Protein AF-A0A426VA41-F1 (afdb_monomer)

Sequence (199 aa):
MPTRAAGFISPRGTSAVADWFKRHPATHWSVERMQDATVLGRAEGKHFITIKLTPLRDGTRGLVSIIDLAKAAQEQPRLQARLAQWVSELPSGTRLMNHVASNDAGRLSEHLVLVNQQSEALNMRSVTAALVRRGFAVERTLDSSSIKTASPSASPDVKAPAGKAVLFKSGTREAVAVFFRGEGGQSAFTINTVIQEQP

Solvent-accessible surface area (backbone atoms only — not comparable to full-atom values): 10847 Å² total; per-residue (Å²): 80,29,43,41,68,50,76,49,78,42,77,46,47,51,66,63,51,53,51,58,63,57,68,46,86,90,54,77,66,48,76,47,80,54,100,74,35,39,37,37,36,32,78,57,88,72,30,39,39,37,34,43,30,30,72,46,99,76,14,19,40,36,38,39,34,34,23,39,56,73,58,24,68,70,36,46,66,57,49,52,52,53,51,52,49,55,54,72,55,40,62,87,74,58,43,80,75,44,77,50,49,25,47,54,94,50,35,38,36,39,39,39,35,37,36,29,78,57,54,62,67,59,50,51,54,34,51,50,52,44,43,41,77,71,63,38,34,84,70,48,78,46,49,51,89,73,60,76,76,92,56,99,79,67,70,94,81,74,76,72,78,66,35,39,36,41,36,27,49,35,94,57,30,38,36,43,35,40,36,35,70,41,92,90,77,32,23,34,37,36,41,37,39,39,35,52,58,80,131

Nearest PDB structures (foldseek):
  2m47-assembly1_A  TM=5.005E-01  e=6.098E-01  Corynebacterium glutamicum ATCC 13032
  3ogd-assembly1_A  TM=3.800E-01  e=4.677E-01  Escherichia coli K-12
  2j7q-assembly1_A  TM=3.733E-01  e=1.093E+00  Murid betaherpesvirus 1
  1vr8-assembly1_A  TM=3.069E-01  e=4.206E-01  Thermotoga maritima
  8chv-assembly1_A  TM=3.517E-01  e=1.093E+00  Homo sapiens

pLDDT: mean 80.05, std 13.8, range [39.69, 96.0]

Structure (mmCIF, N/CA/C/O backbone):
data_AF-A0A426VA41-F1
#
_entry.id   AF-A0A426VA41-F1
#
loop_
_atom_site.group_PDB
_atom_site.id
_atom_site.type_symbol
_atom_site.label_atom_id
_atom_site.label_alt_id
_atom_site.label_comp_id
_atom_site.label_asym_id
_atom_site.label_entity_id
_atom_site.label_seq_id
_atom_site.pdbx_PDB_ins_code
_atom_site.Cartn_x
_atom_site.Cartn_y
_atom_site.Cartn_z
_atom_site.occupancy
_atom_site.B_iso_or_equiv
_atom_site.auth_seq_id
_atom_site.auth_comp_id
_atom_site.auth_asym_id
_atom_site.auth_atom_id
_atom_site.pdbx_PDB_model_num
ATOM 1 N N . MET A 1 1 ? -3.790 -6.821 -10.445 1.00 57.84 1 MET A N 1
ATOM 2 C CA . MET A 1 1 ? -2.802 -6.572 -9.369 1.00 57.84 1 MET A CA 1
ATOM 3 C C . MET A 1 1 ? -1.448 -7.086 -9.819 1.00 57.84 1 MET A C 1
ATOM 5 O O . MET A 1 1 ? -1.445 -8.109 -10.501 1.00 57.84 1 MET A O 1
ATOM 9 N N . PRO A 1 2 ? -0.325 -6.422 -9.496 1.00 55.84 2 PRO A N 1
ATOM 10 C CA . PRO A 1 2 ? 0.973 -7.037 -9.700 1.00 55.84 2 PRO A CA 1
ATOM 11 C C . PRO A 1 2 ? 1.087 -8.304 -8.853 1.00 55.84 2 PRO A C 1
ATOM 13 O O . PRO A 1 2 ? 0.718 -8.332 -7.684 1.00 55.84 2 PRO A O 1
ATOM 16 N N . THR A 1 3 ? 1.597 -9.368 -9.452 1.00 73.69 3 THR A N 1
ATOM 17 C CA . THR A 1 3 ? 1.963 -10.601 -8.757 1.00 73.69 3 THR A CA 1
ATOM 18 C C . THR A 1 3 ? 3.109 -10.336 -7.783 1.00 73.69 3 THR A C 1
ATOM 20 O O . THR A 1 3 ? 3.185 -10.950 -6.729 1.00 73.69 3 THR A O 1
ATOM 23 N N . ARG A 1 4 ? 3.981 -9.369 -8.095 1.00 74.00 4 ARG A N 1
ATOM 24 C CA . ARG A 1 4 ? 5.090 -8.968 -7.226 1.00 74.00 4 ARG A CA 1
ATOM 25 C C . ARG A 1 4 ? 5.373 -7.479 -7.353 1.00 74.00 4 ARG A C 1
ATOM 27 O O . ARG A 1 4 ? 5.370 -6.954 -8.465 1.00 74.00 4 ARG A O 1
ATOM 34 N N . ALA A 1 5 ? 5.653 -6.814 -6.237 1.00 80.00 5 ALA A N 1
ATOM 35 C CA . ALA A 1 5 ? 6.115 -5.432 -6.226 1.00 80.00 5 ALA A CA 1
ATOM 36 C C . ALA A 1 5 ? 7.281 -5.265 -5.245 1.00 80.00 5 ALA A C 1
ATOM 38 O O . ALA A 1 5 ? 7.279 -5.861 -4.170 1.00 80.00 5 ALA A O 1
ATOM 39 N N . ALA A 1 6 ? 8.279 -4.465 -5.615 1.00 76.31 6 ALA A N 1
ATOM 40 C CA . ALA A 1 6 ? 9.439 -4.181 -4.777 1.00 76.31 6 ALA A CA 1
ATOM 41 C C . ALA A 1 6 ? 9.894 -2.730 -4.953 1.00 76.31 6 ALA A C 1
ATOM 43 O O . ALA A 1 6 ? 10.043 -2.240 -6.074 1.00 76.31 6 ALA A O 1
ATOM 44 N N . GLY A 1 7 ? 10.118 -2.045 -3.833 1.00 84.69 7 GLY A N 1
ATOM 45 C CA . GLY A 1 7 ? 10.693 -0.705 -3.814 1.00 84.69 7 GLY A CA 1
ATOM 46 C C . GLY A 1 7 ? 12.216 -0.742 -3.702 1.00 84.69 7 GLY A C 1
ATOM 47 O O . GLY A 1 7 ? 12.775 -1.653 -3.096 1.00 84.69 7 GLY A O 1
ATOM 48 N N . PHE A 1 8 ? 12.888 0.272 -4.240 1.00 88.00 8 PHE A N 1
ATOM 49 C CA . PHE A 1 8 ? 14.313 0.511 -4.013 1.00 88.00 8 PHE A CA 1
ATOM 50 C C . PHE A 1 8 ? 14.622 2.010 -3.967 1.00 88.00 8 PHE A C 1
ATOM 52 O O . PHE A 1 8 ? 13.861 2.836 -4.475 1.00 88.00 8 PHE A O 1
ATOM 59 N N . ILE A 1 9 ? 15.761 2.361 -3.371 1.00 90.88 9 ILE A N 1
ATOM 60 C CA . ILE A 1 9 ? 16.311 3.719 -3.378 1.00 90.88 9 ILE A CA 1
ATOM 61 C C . ILE A 1 9 ? 17.667 3.676 -4.075 1.00 90.88 9 ILE A C 1
ATOM 63 O O . ILE A 1 9 ? 18.471 2.779 -3.830 1.00 90.88 9 ILE A O 1
ATOM 67 N N . SER A 1 10 ? 17.917 4.641 -4.953 1.00 90.75 10 SER A N 1
ATOM 68 C CA . SER A 1 10 ? 19.213 4.843 -5.590 1.00 90.75 10 SER A CA 1
ATOM 69 C C . SER A 1 10 ? 19.698 6.265 -5.323 1.00 90.75 10 SER A C 1
ATOM 71 O O . SER A 1 10 ? 18.903 7.188 -5.480 1.00 90.75 10 SER A O 1
ATOM 73 N N . PRO A 1 11 ? 20.987 6.477 -5.007 1.00 91.81 11 PRO A N 1
ATOM 74 C CA . PRO A 1 11 ? 21.560 7.823 -4.925 1.00 91.81 11 PRO A CA 1
ATOM 75 C C . PRO A 1 11 ? 21.718 8.478 -6.309 1.00 91.81 11 PRO A C 1
ATOM 77 O O . PRO A 1 11 ? 22.102 9.636 -6.422 1.00 91.81 11 PRO A O 1
ATOM 80 N N . ARG A 1 12 ? 21.465 7.735 -7.395 1.00 92.56 12 ARG A N 1
ATOM 81 C CA . ARG A 1 12 ? 21.563 8.237 -8.768 1.00 92.56 12 ARG A CA 1
ATOM 82 C C . ARG A 1 12 ? 20.271 8.942 -9.178 1.00 92.56 12 ARG A C 1
ATOM 84 O O . ARG A 1 12 ? 19.182 8.552 -8.757 1.00 92.56 12 ARG A O 1
ATOM 91 N N . GLY A 1 13 ? 20.389 9.939 -10.054 1.00 90.81 13 GLY A N 1
ATOM 92 C CA . GLY A 1 13 ? 19.237 10.602 -10.673 1.00 90.81 13 GLY A CA 1
ATOM 93 C C . GLY A 1 13 ? 18.431 9.667 -11.584 1.00 90.81 13 GLY A C 1
ATOM 94 O O . GLY A 1 13 ? 18.947 8.657 -12.075 1.00 90.81 13 GLY A O 1
ATOM 95 N N . THR A 1 14 ? 17.170 10.020 -11.838 1.00 89.94 14 THR A N 1
ATOM 96 C CA . THR A 1 14 ? 16.192 9.162 -12.534 1.00 89.94 14 THR A CA 1
ATOM 97 C C . THR A 1 14 ? 16.674 8.713 -13.913 1.00 89.94 14 THR A C 1
ATOM 99 O O . THR A 1 14 ? 16.534 7.539 -14.249 1.00 89.94 14 THR A O 1
ATOM 102 N N . SER A 1 15 ? 17.315 9.603 -14.682 1.00 89.31 15 SER A N 1
ATOM 103 C CA . SER A 1 15 ? 17.874 9.262 -16.001 1.00 89.31 15 SER A CA 1
ATOM 104 C C . SER A 1 15 ? 18.972 8.204 -15.901 1.00 89.31 15 SER A C 1
ATOM 106 O O . SER A 1 15 ? 18.935 7.208 -16.614 1.00 89.31 15 SER A O 1
ATOM 108 N N . ALA A 1 16 ? 19.907 8.361 -14.961 1.00 89.50 16 ALA A N 1
ATOM 109 C CA . ALA A 1 16 ? 21.013 7.423 -14.785 1.00 89.50 16 ALA A CA 1
ATOM 110 C C . ALA A 1 16 ? 20.534 6.032 -14.335 1.00 89.50 16 ALA A C 1
ATOM 112 O O . ALA A 1 16 ? 21.110 5.015 -14.731 1.00 89.50 16 ALA A O 1
ATOM 113 N N . VAL A 1 17 ? 19.474 5.978 -13.521 1.00 90.00 17 VAL A N 1
ATOM 114 C CA . VAL A 1 17 ? 18.815 4.722 -13.136 1.00 90.00 17 VAL A CA 1
ATOM 115 C C . VAL A 1 17 ? 18.100 4.097 -14.336 1.00 90.00 17 VAL A C 1
ATOM 117 O O . VAL A 1 17 ? 18.285 2.909 -14.592 1.00 90.00 17 VAL A O 1
ATOM 120 N N . ALA A 1 18 ? 17.339 4.878 -15.107 1.00 88.56 18 ALA A N 1
ATOM 121 C CA . ALA A 1 18 ? 16.654 4.388 -16.303 1.00 88.56 18 ALA A CA 1
ATOM 122 C C . ALA A 1 18 ? 17.641 3.803 -17.325 1.00 88.56 18 ALA A C 1
ATOM 124 O O . ALA A 1 18 ? 17.426 2.712 -17.850 1.00 88.56 18 ALA A O 1
ATOM 125 N N . ASP A 1 19 ? 18.760 4.486 -17.560 1.00 89.25 19 ASP A N 1
ATOM 126 C CA . ASP A 1 19 ? 19.782 4.030 -18.499 1.00 89.25 19 ASP A CA 1
ATOM 127 C C . ASP A 1 19 ? 20.509 2.778 -17.997 1.00 89.25 19 ASP A C 1
ATOM 129 O O . ASP A 1 19 ? 20.899 1.931 -18.797 1.00 89.25 19 ASP A O 1
ATOM 133 N N . TRP A 1 20 ? 20.637 2.592 -16.678 1.00 88.88 20 TRP A N 1
ATOM 134 C CA . TRP A 1 20 ? 21.154 1.344 -16.110 1.00 88.88 20 TRP A CA 1
ATOM 135 C C . TRP A 1 20 ? 20.270 0.136 -16.443 1.00 88.88 20 TRP A C 1
ATOM 137 O O . TRP A 1 20 ? 20.798 -0.903 -16.842 1.00 88.88 20 TRP A O 1
ATOM 147 N N . PHE A 1 21 ? 18.943 0.276 -16.367 1.00 86.69 21 PHE A N 1
ATOM 148 C CA . PHE A 1 21 ? 18.021 -0.799 -16.757 1.00 86.69 21 PHE A CA 1
ATOM 149 C C . PHE A 1 21 ? 18.069 -1.092 -18.260 1.00 86.69 21 PHE A C 1
ATOM 151 O O . PHE A 1 21 ? 18.074 -2.257 -18.656 1.00 86.69 21 PHE A O 1
ATOM 158 N N . LYS A 1 22 ? 18.187 -0.054 -19.096 1.00 82.25 22 LYS A N 1
ATOM 159 C CA . LYS A 1 22 ? 18.275 -0.199 -20.559 1.00 82.25 22 LYS A CA 1
ATOM 160 C C . LYS A 1 22 ? 19.547 -0.889 -21.043 1.00 82.25 22 LYS A C 1
ATOM 162 O O . LYS A 1 22 ? 19.525 -1.503 -22.101 1.00 82.25 22 LYS A O 1
ATOM 167 N N . ARG A 1 23 ? 20.655 -0.792 -20.299 1.00 82.25 23 ARG A N 1
ATOM 168 C CA . ARG A 1 23 ? 21.939 -1.401 -20.691 1.00 82.25 23 ARG A CA 1
ATOM 169 C C . ARG A 1 23 ? 21.921 -2.929 -20.728 1.00 82.25 23 ARG A C 1
ATOM 171 O O . ARG A 1 23 ? 22.872 -3.507 -21.235 1.00 82.25 23 ARG A O 1
ATOM 178 N N . HIS A 1 24 ? 20.882 -3.578 -20.205 1.00 70.62 24 HIS A N 1
ATOM 179 C CA . HIS A 1 24 ? 20.752 -5.030 -20.268 1.00 70.62 24 HIS A CA 1
ATOM 180 C C . HIS A 1 24 ? 20.197 -5.448 -21.648 1.00 70.62 24 HIS A C 1
ATOM 182 O O . HIS A 1 24 ? 19.013 -5.227 -21.919 1.00 70.62 24 HIS A O 1
ATOM 188 N N . PRO A 1 25 ? 21.028 -6.055 -22.521 1.00 51.78 25 PRO A N 1
ATOM 189 C CA . PRO A 1 25 ? 20.780 -6.156 -23.965 1.00 51.78 25 PRO A CA 1
ATOM 190 C C . PRO A 1 25 ? 19.672 -7.140 -24.363 1.00 51.78 25 PRO A C 1
ATOM 192 O O . PRO A 1 25 ? 19.233 -7.133 -25.507 1.00 51.78 25 PRO A O 1
ATOM 195 N N . ALA A 1 26 ? 19.181 -7.965 -23.435 1.00 53.84 26 ALA A N 1
ATOM 196 C CA . ALA A 1 26 ? 18.157 -8.968 -23.719 1.00 53.84 26 ALA A CA 1
ATOM 197 C C . ALA A 1 26 ? 16.715 -8.422 -23.725 1.00 53.84 26 ALA A C 1
ATOM 199 O O . ALA A 1 26 ? 15.786 -9.202 -23.916 1.00 53.84 26 ALA A O 1
ATOM 200 N N . THR A 1 27 ? 16.486 -7.120 -23.488 1.00 59.19 27 THR A N 1
ATOM 201 C CA . THR A 1 27 ? 15.113 -6.602 -23.344 1.00 59.19 27 THR A CA 1
ATOM 202 C C . THR A 1 27 ? 14.882 -5.195 -23.874 1.00 59.19 27 THR A C 1
ATOM 204 O O . THR A 1 27 ? 15.559 -4.244 -23.489 1.00 59.19 27 THR A O 1
ATOM 207 N N . HIS A 1 28 ? 13.841 -5.061 -24.697 1.00 70.25 28 HIS A N 1
ATOM 208 C CA . HIS A 1 28 ? 13.294 -3.780 -25.124 1.00 70.25 28 HIS A CA 1
ATOM 209 C C . HIS A 1 28 ? 12.434 -3.186 -24.008 1.00 70.25 28 HIS A C 1
ATOM 211 O O . HIS A 1 28 ? 11.353 -3.685 -23.701 1.00 70.25 28 HIS A O 1
ATOM 217 N N . TRP A 1 29 ? 12.935 -2.116 -23.398 1.00 77.38 29 TRP A N 1
ATOM 218 C CA . TRP A 1 29 ? 12.179 -1.307 -22.452 1.00 77.38 29 TRP A CA 1
ATOM 219 C C . TRP A 1 29 ? 11.484 -0.168 -23.197 1.00 77.38 29 TRP A C 1
ATOM 221 O O . TRP A 1 29 ? 12.155 0.663 -23.814 1.00 77.38 29 TRP A O 1
ATOM 231 N N . SER A 1 30 ? 10.157 -0.089 -23.110 1.00 78.12 30 SER A N 1
ATOM 232 C CA . SER A 1 30 ? 9.443 1.153 -23.393 1.00 78.12 30 SER A CA 1
ATOM 233 C C . SER A 1 30 ? 9.703 2.138 -22.257 1.00 78.12 30 SER A C 1
ATOM 235 O O . SER A 1 30 ? 9.831 1.746 -21.095 1.00 78.12 30 SER A O 1
ATOM 237 N N . VAL A 1 31 ? 9.832 3.422 -22.584 1.00 80.94 31 VAL A N 1
ATOM 238 C CA . VAL A 1 31 ? 10.017 4.473 -21.582 1.00 80.94 31 VAL A CA 1
ATOM 239 C C . VAL A 1 31 ? 8.997 5.560 -21.808 1.00 80.94 31 VAL A C 1
ATOM 241 O O . VAL A 1 31 ? 8.920 6.134 -22.890 1.00 80.94 31 VAL A O 1
ATOM 244 N N . GLU A 1 32 ? 8.274 5.875 -20.749 1.00 74.19 32 GLU A N 1
ATOM 245 C CA . GLU A 1 32 ? 7.310 6.954 -20.708 1.00 74.19 32 GLU A CA 1
ATOM 246 C C . GLU A 1 32 ? 7.720 7.946 -19.622 1.00 74.19 32 GLU A C 1
ATOM 248 O O . GLU A 1 32 ? 8.093 7.570 -18.507 1.00 74.19 32 GLU A O 1
ATOM 253 N N . ARG A 1 33 ? 7.696 9.235 -19.959 1.00 79.31 33 ARG A N 1
ATOM 254 C CA . ARG A 1 33 ? 7.949 10.311 -19.001 1.00 79.31 33 ARG A CA 1
ATOM 255 C C . ARG A 1 33 ? 6.621 10.949 -18.631 1.00 79.31 33 ARG A C 1
ATOM 257 O O . ARG A 1 33 ? 5.903 11.431 -19.498 1.00 79.31 33 ARG A O 1
ATOM 264 N N . MET A 1 34 ? 6.334 10.953 -17.340 1.00 75.00 34 MET A N 1
ATOM 265 C CA . MET A 1 34 ? 5.193 11.619 -16.722 1.00 75.00 34 MET A CA 1
ATOM 266 C C . MET A 1 34 ? 5.686 12.880 -15.994 1.00 75.00 34 MET A C 1
ATOM 268 O O . MET A 1 34 ? 6.892 13.058 -15.813 1.00 75.00 34 MET A O 1
ATOM 272 N N . GLN A 1 35 ? 4.772 13.759 -15.569 1.00 70.75 35 GLN A N 1
ATOM 273 C CA . GLN A 1 35 ? 5.132 15.025 -14.907 1.00 70.75 35 GLN A CA 1
ATOM 274 C C . GLN A 1 35 ? 6.005 14.834 -13.652 1.00 70.75 35 GLN A C 1
ATOM 276 O O . GLN A 1 35 ? 6.889 15.647 -13.398 1.00 70.75 35 GLN A O 1
ATOM 281 N N . ASP A 1 36 ? 5.787 13.762 -12.888 1.00 82.06 36 ASP A N 1
ATOM 282 C CA . ASP A 1 36 ? 6.434 13.494 -11.598 1.00 82.06 36 ASP A CA 1
ATOM 283 C C . ASP A 1 36 ? 7.270 12.200 -11.580 1.00 82.06 36 ASP A C 1
ATOM 285 O O . ASP A 1 36 ? 7.826 11.825 -10.543 1.00 82.06 36 ASP A O 1
ATOM 289 N N . ALA A 1 37 ? 7.353 11.475 -12.699 1.00 84.75 37 ALA A N 1
ATOM 290 C CA . ALA A 1 37 ? 8.000 10.169 -12.740 1.00 84.75 37 ALA A CA 1
ATOM 291 C C . ALA A 1 37 ? 8.459 9.757 -14.143 1.00 84.75 37 ALA A C 1
ATOM 293 O O . ALA A 1 37 ? 7.950 10.206 -15.163 1.00 84.75 37 ALA A O 1
ATOM 294 N N . THR A 1 38 ? 9.411 8.830 -14.200 1.00 82.50 38 THR A N 1
ATOM 295 C CA . THR A 1 38 ? 9.753 8.077 -15.413 1.00 82.50 38 THR A CA 1
ATOM 296 C C . THR A 1 38 ? 9.322 6.632 -15.229 1.00 82.50 38 THR A C 1
ATOM 298 O O . THR A 1 38 ? 9.703 6.005 -14.245 1.00 82.50 38 THR A O 1
ATOM 301 N N . VAL A 1 39 ? 8.544 6.090 -16.159 1.00 83.56 39 VAL A N 1
ATOM 302 C CA . VAL A 1 39 ? 8.098 4.697 -16.136 1.00 83.56 39 VAL A CA 1
ATOM 303 C C . VAL A 1 39 ? 8.817 3.927 -17.233 1.00 83.56 39 VAL A C 1
ATOM 305 O O . VAL A 1 39 ? 8.799 4.324 -18.395 1.00 83.56 39 VAL A O 1
ATOM 308 N N . LEU A 1 40 ? 9.461 2.824 -16.863 1.00 84.19 40 LEU A N 1
ATOM 309 C CA . LEU A 1 40 ? 9.987 1.844 -17.803 1.00 84.19 40 LEU A CA 1
ATOM 310 C C . LEU A 1 40 ? 9.031 0.656 -17.841 1.00 84.19 40 LEU A C 1
ATOM 312 O O . LEU A 1 40 ? 8.625 0.184 -16.783 1.00 84.19 40 LEU A O 1
ATOM 316 N N . GLY A 1 41 ? 8.682 0.165 -19.023 1.00 81.88 41 GLY A N 1
ATOM 317 C CA . GLY A 1 41 ? 7.819 -0.998 -19.209 1.00 81.88 41 GLY A CA 1
ATOM 318 C C . GLY A 1 41 ? 8.480 -2.045 -20.096 1.00 81.88 41 GLY A C 1
ATOM 319 O O . GLY A 1 41 ? 9.156 -1.703 -21.062 1.00 81.88 41 GLY A O 1
ATOM 320 N N . ARG A 1 42 ? 8.290 -3.328 -19.795 1.00 82.06 42 ARG A N 1
ATOM 321 C CA . ARG A 1 42 ? 8.624 -4.416 -20.720 1.00 82.06 42 ARG A CA 1
ATOM 322 C C . ARG A 1 42 ? 7.656 -5.581 -20.584 1.00 82.06 42 ARG A C 1
ATOM 324 O O . ARG A 1 42 ? 7.215 -5.901 -19.481 1.00 82.06 42 ARG A O 1
ATOM 331 N N . ALA A 1 43 ? 7.385 -6.249 -21.696 1.00 79.44 43 ALA A N 1
ATOM 332 C CA . ALA A 1 43 ? 6.731 -7.549 -21.688 1.00 79.44 43 ALA A CA 1
ATOM 333 C C . ALA A 1 43 ? 7.785 -8.660 -21.555 1.00 79.44 43 ALA A C 1
ATOM 335 O O . ALA A 1 43 ? 8.842 -8.601 -22.181 1.00 79.44 43 ALA A O 1
ATOM 336 N N . GLU A 1 44 ? 7.490 -9.672 -20.746 1.00 80.25 44 GLU A N 1
ATOM 337 C CA . GLU A 1 44 ? 8.303 -10.874 -20.575 1.00 80.25 44 GLU A CA 1
ATOM 338 C C . GLU A 1 44 ? 7.378 -12.093 -20.448 1.00 80.25 44 GLU A C 1
ATOM 340 O O . GLU A 1 44 ? 6.827 -12.398 -19.383 1.00 80.25 44 GLU A O 1
ATOM 345 N N . GLY A 1 45 ? 7.153 -12.771 -21.577 1.00 81.00 45 GLY A N 1
ATOM 346 C CA . GLY A 1 45 ? 6.174 -13.852 -21.681 1.00 81.00 45 GLY A CA 1
ATOM 347 C C . GLY A 1 45 ? 4.765 -13.372 -21.316 1.00 81.00 45 GLY A C 1
ATOM 348 O O . GLY A 1 45 ? 4.242 -12.442 -21.921 1.00 81.00 45 GLY A O 1
ATOM 349 N N . LYS A 1 46 ? 4.156 -13.998 -20.303 1.00 80.62 46 LYS A N 1
ATOM 350 C CA . LYS A 1 46 ? 2.819 -13.642 -19.784 1.00 80.62 46 LYS A CA 1
ATOM 351 C C . LYS A 1 46 ? 2.808 -12.460 -18.805 1.00 80.62 46 LYS A C 1
ATOM 353 O O . LYS A 1 46 ? 1.741 -12.069 -18.327 1.00 80.62 46 LYS A O 1
ATOM 358 N N . HIS A 1 47 ? 3.980 -11.933 -18.460 1.00 77.69 47 HIS A N 1
ATOM 359 C CA . HIS A 1 47 ? 4.116 -10.881 -17.466 1.00 77.69 47 HIS A CA 1
ATOM 360 C C . HIS A 1 47 ? 4.475 -9.548 -18.115 1.00 77.69 47 HIS A C 1
ATOM 362 O O . HIS A 1 47 ? 5.211 -9.485 -19.097 1.00 77.69 47 HIS A O 1
ATOM 368 N N . PHE A 1 48 ? 3.990 -8.470 -17.517 1.00 79.56 48 PHE A N 1
ATOM 369 C CA . PHE A 1 48 ? 4.386 -7.112 -17.830 1.00 79.56 48 PHE A CA 1
ATOM 370 C C . PHE A 1 48 ? 5.108 -6.521 -16.624 1.00 79.56 48 PHE A C 1
ATOM 372 O O . PHE A 1 48 ? 4.562 -6.479 -15.519 1.00 79.56 48 PHE A O 1
ATOM 379 N N . ILE A 1 49 ? 6.354 -6.111 -16.823 1.00 83.12 49 ILE A N 1
ATOM 380 C CA . ILE A 1 49 ? 7.209 -5.545 -15.784 1.00 83.12 49 ILE A CA 1
ATOM 381 C C . ILE A 1 49 ? 7.243 -4.040 -15.976 1.00 83.12 49 ILE A C 1
ATOM 383 O O . ILE A 1 49 ? 7.595 -3.558 -17.051 1.00 83.12 49 ILE A O 1
ATOM 387 N N . THR A 1 50 ? 6.919 -3.297 -14.926 1.00 84.06 50 THR A N 1
ATOM 388 C CA . THR A 1 50 ? 7.037 -1.843 -14.897 1.00 84.06 50 THR A CA 1
ATOM 389 C C . THR A 1 50 ? 7.983 -1.390 -13.801 1.00 84.06 50 THR A C 1
ATOM 391 O O . THR A 1 50 ? 8.067 -1.992 -12.733 1.00 84.06 50 THR A O 1
ATOM 394 N N . ILE A 1 51 ? 8.712 -0.312 -14.063 1.00 86.00 51 ILE A N 1
ATOM 395 C CA . ILE A 1 51 ? 9.581 0.357 -13.103 1.00 86.00 51 ILE A CA 1
ATOM 396 C C . ILE A 1 51 ? 9.190 1.826 -13.092 1.00 86.00 51 ILE A C 1
ATOM 398 O O . ILE A 1 51 ? 9.501 2.552 -14.032 1.00 86.00 51 ILE A O 1
ATOM 402 N N . LYS A 1 52 ? 8.520 2.277 -12.032 1.00 88.94 52 LYS A N 1
ATOM 403 C CA . LYS A 1 52 ? 8.264 3.701 -11.803 1.00 88.94 52 LYS A CA 1
ATOM 404 C C . LYS A 1 52 ? 9.443 4.299 -11.044 1.00 88.94 52 LYS A C 1
ATOM 406 O O . LYS A 1 52 ? 9.771 3.841 -9.954 1.00 88.94 52 LYS A O 1
ATOM 411 N N . LEU A 1 53 ? 10.062 5.319 -11.614 1.00 88.31 53 LEU A N 1
ATOM 412 C CA . LEU A 1 53 ? 11.160 6.084 -11.040 1.00 88.31 53 LEU A CA 1
ATOM 413 C C . LEU A 1 53 ? 10.656 7.480 -10.690 1.00 88.31 53 LEU A C 1
ATOM 415 O O . LEU A 1 53 ? 10.307 8.254 -11.578 1.00 88.31 53 LEU A O 1
ATOM 419 N N . THR A 1 54 ? 10.644 7.809 -9.407 1.00 91.19 54 THR A N 1
ATOM 420 C CA . THR A 1 54 ? 10.256 9.128 -8.901 1.00 91.19 54 THR A CA 1
ATOM 421 C C . THR A 1 54 ? 11.503 9.839 -8.374 1.00 91.19 54 THR A C 1
ATOM 423 O O . THR A 1 54 ? 12.252 9.236 -7.594 1.00 91.19 54 THR A O 1
ATOM 426 N N . PRO A 1 55 ? 11.764 11.090 -8.791 1.00 89.69 55 PRO A N 1
ATOM 427 C CA . PRO A 1 55 ? 12.899 11.848 -8.289 1.00 89.69 55 PRO A CA 1
ATOM 428 C C . PRO A 1 55 ? 12.749 12.116 -6.785 1.00 89.69 55 PRO A C 1
ATOM 430 O O . PRO A 1 55 ? 11.656 12.366 -6.279 1.00 89.69 55 PRO A O 1
ATOM 433 N N . LEU A 1 56 ? 13.868 12.055 -6.071 1.00 88.69 56 LEU A N 1
ATOM 434 C CA . LEU A 1 56 ? 14.031 12.526 -4.698 1.00 88.69 56 LEU A CA 1
ATOM 435 C C . LEU A 1 56 ? 15.034 13.683 -4.700 1.00 88.69 56 LEU A C 1
ATOM 437 O O . LEU A 1 56 ? 15.787 13.838 -5.660 1.00 88.69 56 LEU A O 1
ATOM 441 N N . ARG A 1 57 ? 15.082 14.456 -3.605 1.00 82.88 57 ARG A N 1
ATOM 442 C CA . ARG A 1 57 ? 16.068 15.537 -3.432 1.00 82.88 57 ARG A CA 1
ATOM 443 C C . ARG A 1 57 ? 17.497 15.056 -3.719 1.00 82.88 57 ARG A C 1
ATOM 445 O O . ARG A 1 57 ? 18.199 15.704 -4.483 1.00 82.88 57 ARG A O 1
ATOM 452 N N . ASP A 1 58 ? 17.848 13.878 -3.197 1.00 87.38 58 ASP A N 1
ATOM 453 C CA . ASP A 1 58 ? 19.187 13.284 -3.311 1.00 87.38 58 ASP A CA 1
ATOM 454 C C . ASP A 1 58 ? 19.157 11.882 -3.951 1.00 87.38 58 ASP A C 1
ATOM 456 O O . ASP A 1 58 ? 19.781 10.937 -3.466 1.00 87.38 58 ASP A O 1
ATOM 460 N N . GLY A 1 59 ? 18.385 11.707 -5.030 1.00 91.38 59 GLY A N 1
ATOM 461 C CA . GLY A 1 59 ? 18.414 10.465 -5.807 1.00 91.38 59 GLY A CA 1
ATOM 462 C C . GLY A 1 59 ? 17.083 10.085 -6.442 1.00 91.38 59 GLY A C 1
ATOM 463 O O . GLY A 1 59 ? 16.332 10.926 -6.929 1.00 91.38 59 GLY A O 1
ATOM 464 N N . THR A 1 60 ? 16.793 8.787 -6.455 1.00 92.31 60 THR A N 1
ATOM 465 C CA . THR A 1 60 ? 15.609 8.214 -7.100 1.00 92.31 60 THR A CA 1
ATOM 466 C C . THR A 1 60 ? 14.973 7.154 -6.219 1.00 92.31 60 THR A C 1
ATOM 468 O O . THR A 1 60 ? 15.642 6.230 -5.750 1.00 92.31 60 THR A O 1
ATOM 471 N N . ARG A 1 61 ? 13.651 7.235 -6.065 1.00 90.50 61 ARG A N 1
ATOM 472 C CA . ARG A 1 61 ? 12.827 6.131 -5.576 1.00 90.50 61 ARG A CA 1
ATOM 473 C C . ARG A 1 61 ? 12.348 5.310 -6.761 1.00 90.50 61 ARG A C 1
ATOM 475 O O . ARG A 1 61 ? 11.719 5.850 -7.665 1.00 90.50 61 ARG A O 1
ATOM 482 N N . GLY A 1 62 ? 12.615 4.014 -6.737 1.00 88.00 62 GLY A N 1
ATOM 483 C CA . GLY A 1 62 ? 12.110 3.073 -7.721 1.00 88.00 62 GLY A CA 1
ATOM 484 C C . GLY A 1 62 ? 11.028 2.168 -7.147 1.00 88.00 62 GLY A C 1
ATOM 485 O O . GLY A 1 62 ? 11.118 1.738 -5.998 1.00 88.00 62 GLY A O 1
ATOM 486 N N . LEU A 1 63 ? 10.025 1.857 -7.959 1.00 86.19 63 LEU A N 1
ATOM 487 C CA . LEU A 1 63 ? 9.028 0.825 -7.701 1.00 86.19 63 LEU A CA 1
ATOM 488 C C . LEU A 1 63 ? 8.983 -0.118 -8.899 1.00 86.19 63 LEU A C 1
ATOM 490 O O . LEU A 1 63 ? 8.532 0.274 -9.973 1.00 86.19 63 LEU A O 1
ATOM 494 N N . VAL A 1 64 ? 9.434 -1.353 -8.703 1.00 85.44 64 VAL A N 1
ATOM 495 C CA . VAL A 1 64 ? 9.308 -2.437 -9.680 1.00 85.44 64 VAL A CA 1
ATOM 496 C C . VAL A 1 64 ? 7.992 -3.160 -9.427 1.00 85.44 64 VAL A C 1
ATOM 498 O O . VAL A 1 64 ? 7.703 -3.519 -8.288 1.00 85.44 64 VAL A O 1
ATOM 501 N N . SER A 1 65 ? 7.205 -3.385 -10.472 1.00 80.62 65 SER A N 1
ATOM 502 C CA . SER A 1 65 ? 5.958 -4.148 -10.431 1.00 80.62 65 SER A CA 1
ATOM 503 C C . SER A 1 65 ? 5.950 -5.186 -11.547 1.00 80.62 65 SER A C 1
ATOM 505 O O . SER A 1 65 ? 6.292 -4.876 -12.681 1.00 80.62 65 SER A O 1
ATOM 507 N N . ILE A 1 66 ? 5.551 -6.414 -11.233 1.00 82.19 66 ILE A N 1
ATOM 508 C CA . ILE A 1 66 ? 5.400 -7.514 -12.191 1.00 82.19 66 ILE A CA 1
ATOM 509 C C . ILE A 1 66 ? 3.928 -7.890 -12.218 1.00 82.19 66 ILE A C 1
ATOM 511 O O . ILE A 1 66 ? 3.380 -8.251 -11.181 1.00 82.19 66 ILE A O 1
ATOM 515 N N . ILE A 1 67 ? 3.287 -7.807 -13.378 1.00 77.00 67 ILE A N 1
ATOM 516 C CA . ILE A 1 67 ? 1.850 -8.026 -13.551 1.00 77.00 67 ILE A CA 1
ATOM 517 C C . ILE A 1 67 ? 1.629 -9.208 -14.491 1.00 77.00 67 ILE A C 1
ATOM 519 O O . ILE A 1 67 ? 2.116 -9.189 -15.612 1.00 77.00 67 ILE A O 1
ATOM 523 N N . ASP A 1 68 ? 0.861 -10.213 -14.076 1.00 80.12 68 ASP A N 1
ATOM 524 C CA . ASP A 1 68 ? 0.268 -11.184 -15.006 1.00 80.12 68 ASP A CA 1
ATOM 525 C C . ASP A 1 68 ? -0.958 -10.533 -15.669 1.00 80.12 68 ASP A C 1
ATOM 527 O O . ASP A 1 68 ? -1.925 -10.192 -14.982 1.00 80.12 68 ASP A O 1
ATOM 531 N N . LEU A 1 69 ? -0.901 -10.296 -16.984 1.00 70.12 69 LEU A N 1
ATOM 532 C CA . LEU A 1 69 ? -1.923 -9.516 -17.698 1.00 70.12 69 LEU A CA 1
ATOM 533 C C . LEU A 1 69 ? -3.297 -10.197 -17.691 1.00 70.12 69 LEU A C 1
ATOM 535 O O . LEU A 1 69 ? -4.315 -9.522 -17.524 1.00 70.12 69 LEU A O 1
ATOM 539 N N . ALA A 1 70 ? -3.332 -11.527 -17.807 1.00 73.62 70 ALA A N 1
ATOM 540 C CA . ALA A 1 70 ? -4.577 -12.287 -17.798 1.00 73.62 70 ALA A CA 1
ATOM 541 C C . ALA A 1 70 ? -5.245 -12.222 -16.417 1.00 73.62 70 ALA A C 1
ATOM 543 O O . ALA A 1 70 ? -6.442 -11.949 -16.309 1.00 73.62 70 ALA A O 1
ATOM 544 N N . LYS A 1 71 ? -4.457 -12.378 -15.346 1.00 72.88 71 LYS A N 1
ATOM 545 C CA . LYS A 1 71 ? -4.962 -12.222 -13.973 1.00 72.88 71 LYS A CA 1
ATOM 546 C C . LYS A 1 71 ? -5.349 -10.779 -13.660 1.00 72.88 71 LYS A C 1
ATOM 548 O O . LYS A 1 71 ? -6.317 -10.544 -12.944 1.00 72.88 71 LYS A O 1
ATOM 553 N N . ALA A 1 72 ? -4.620 -9.795 -14.183 1.00 67.38 72 ALA A N 1
ATOM 554 C CA . ALA A 1 72 ? -4.900 -8.389 -13.918 1.00 67.38 72 ALA A CA 1
ATOM 555 C C . ALA A 1 72 ? -6.272 -7.951 -14.437 1.00 67.38 72 ALA A C 1
ATOM 557 O O . ALA A 1 72 ? -6.973 -7.251 -13.708 1.00 67.38 72 ALA A O 1
ATOM 558 N N . ALA A 1 73 ? -6.663 -8.400 -15.633 1.00 69.38 73 ALA A N 1
ATOM 559 C CA . ALA A 1 73 ? -7.980 -8.117 -16.199 1.00 69.38 73 ALA A CA 1
ATOM 560 C C . ALA A 1 73 ? -9.114 -8.717 -15.347 1.00 69.38 73 ALA A C 1
ATOM 562 O O . ALA A 1 73 ? -10.120 -8.057 -15.098 1.00 69.38 73 ALA A O 1
ATOM 563 N N . GLN A 1 74 ? -8.929 -9.938 -14.836 1.00 75.88 74 GLN A N 1
ATOM 564 C CA . GLN A 1 74 ? -9.924 -10.612 -13.993 1.00 75.88 74 GLN A CA 1
ATOM 565 C C . GLN A 1 74 ? -10.045 -9.997 -12.588 1.00 75.88 74 GLN A C 1
ATOM 567 O O . GLN A 1 74 ? -11.128 -9.967 -12.007 1.00 75.88 74 GLN A O 1
ATOM 572 N N . GLU A 1 75 ? -8.948 -9.471 -12.042 1.00 73.94 75 GLU A N 1
ATOM 573 C CA . GLU A 1 75 ? -8.897 -8.895 -10.692 1.00 73.94 75 GLU A CA 1
ATOM 574 C C . GLU A 1 75 ? -9.295 -7.410 -10.633 1.00 73.94 75 GLU A C 1
ATOM 576 O O . GLU A 1 75 ? -9.456 -6.850 -9.547 1.00 73.94 75 GLU A O 1
ATOM 581 N N . GLN A 1 76 ? -9.462 -6.739 -11.774 1.00 72.50 76 GLN A N 1
ATOM 582 C CA . GLN A 1 76 ? -9.730 -5.299 -11.814 1.00 72.50 76 GLN A CA 1
ATOM 583 C C . GLN A 1 76 ? -11.062 -4.889 -11.149 1.00 72.50 76 GLN A C 1
ATOM 585 O O . GLN A 1 76 ? -11.046 -3.929 -10.372 1.00 72.50 76 GLN A O 1
ATOM 590 N N . PRO A 1 77 ? -12.192 -5.600 -11.340 1.00 77.50 77 PRO A N 1
ATOM 591 C CA . PRO A 1 77 ? -13.432 -5.288 -10.622 1.00 77.50 77 PRO A CA 1
ATOM 592 C C . PRO A 1 77 ? -13.304 -5.503 -9.106 1.00 77.50 77 PRO A C 1
ATOM 594 O O . PRO A 1 77 ? -13.774 -4.685 -8.314 1.00 77.50 77 PRO A O 1
ATOM 597 N N . ARG A 1 78 ? -12.604 -6.570 -8.691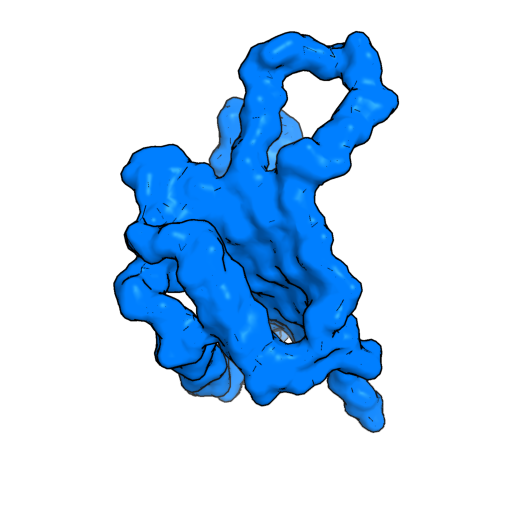 1.00 79.25 78 ARG A N 1
ATOM 598 C CA . ARG A 1 78 ? -12.346 -6.883 -7.274 1.00 79.25 78 ARG A CA 1
ATOM 599 C C . ARG A 1 78 ? -11.498 -5.809 -6.605 1.00 79.25 78 ARG A C 1
ATOM 601 O O . ARG A 1 78 ? -11.795 -5.398 -5.485 1.00 79.25 78 ARG A O 1
ATOM 608 N N . LEU A 1 79 ? -10.482 -5.312 -7.311 1.00 76.44 79 LEU A N 1
ATOM 609 C CA . LEU A 1 79 ? -9.679 -4.178 -6.870 1.00 76.44 79 LEU A CA 1
ATOM 610 C C . LEU A 1 79 ? -10.546 -2.943 -6.618 1.00 76.44 79 LEU A C 1
ATOM 612 O O . LEU A 1 79 ? -10.441 -2.341 -5.552 1.00 76.44 79 LEU A O 1
ATOM 616 N N . GLN A 1 80 ? -11.373 -2.548 -7.589 1.00 78.88 80 GLN A N 1
ATOM 617 C CA . GLN A 1 80 ? -12.186 -1.338 -7.458 1.00 78.88 80 GLN A CA 1
ATOM 618 C C . GLN A 1 80 ? -13.148 -1.437 -6.274 1.00 78.88 80 GLN A C 1
ATOM 620 O O . GLN A 1 80 ? -13.229 -0.501 -5.481 1.00 78.88 80 GLN A O 1
ATOM 625 N N . ALA A 1 81 ? -13.802 -2.588 -6.100 1.00 83.69 81 ALA A N 1
ATOM 626 C CA . ALA A 1 81 ? -14.662 -2.841 -4.948 1.00 83.69 81 ALA A CA 1
ATOM 627 C C . ALA A 1 81 ? -13.889 -2.738 -3.621 1.00 83.69 81 ALA A C 1
ATOM 629 O O . ALA A 1 81 ? -14.342 -2.073 -2.689 1.00 83.69 81 ALA A O 1
ATOM 630 N N . ARG A 1 82 ? -12.685 -3.324 -3.543 1.00 83.00 82 ARG A N 1
ATOM 631 C CA . ARG A 1 82 ? -11.833 -3.256 -2.345 1.00 83.00 82 ARG A CA 1
ATOM 632 C C . ARG A 1 82 ? -11.383 -1.825 -2.029 1.00 83.00 82 ARG A C 1
ATOM 634 O O . ARG A 1 82 ? -11.381 -1.436 -0.861 1.00 83.00 82 ARG A O 1
ATOM 641 N N . LEU A 1 83 ? -11.021 -1.033 -3.040 1.00 83.44 83 LEU A N 1
ATOM 642 C CA . LEU A 1 83 ? -10.643 0.373 -2.859 1.00 83.44 83 LEU A CA 1
ATOM 643 C C . LEU A 1 83 ? -11.832 1.236 -2.432 1.00 83.44 83 LEU A C 1
ATOM 645 O O . LEU A 1 83 ? -11.695 2.042 -1.512 1.00 83.44 83 LEU A O 1
ATOM 649 N N . ALA A 1 84 ? -13.001 1.037 -3.042 1.00 84.75 84 ALA A N 1
ATOM 650 C CA . ALA A 1 84 ? -14.229 1.716 -2.641 1.00 84.75 84 ALA A CA 1
ATOM 651 C C . ALA A 1 84 ? -14.583 1.400 -1.180 1.00 84.75 84 ALA A C 1
ATOM 653 O O . ALA A 1 84 ? -14.899 2.308 -0.412 1.00 84.75 84 ALA A O 1
ATOM 654 N N . GLN A 1 85 ? -14.434 0.138 -0.769 1.00 86.88 85 GLN A N 1
ATOM 655 C CA . GLN A 1 85 ? -14.640 -0.269 0.617 1.00 86.88 85 GLN A CA 1
ATOM 656 C C . GLN A 1 85 ? -13.672 0.448 1.568 1.00 86.88 85 GLN A C 1
ATOM 658 O O . GLN A 1 85 ? -14.107 0.995 2.580 1.00 86.88 85 GLN A O 1
ATOM 663 N N . TRP A 1 86 ? -12.376 0.500 1.237 1.00 86.38 86 TRP A N 1
ATOM 664 C CA . TRP A 1 86 ? -11.396 1.260 2.019 1.00 86.38 86 TRP A CA 1
ATOM 665 C C . TRP A 1 86 ? -11.805 2.724 2.179 1.00 86.38 86 TRP A C 1
ATOM 667 O O . TRP A 1 86 ? -11.832 3.220 3.298 1.00 86.38 86 TRP A O 1
ATOM 677 N N . VAL A 1 87 ? -12.165 3.406 1.092 1.00 85.12 87 VAL A N 1
ATOM 678 C CA . VAL A 1 87 ? -12.564 4.820 1.149 1.00 85.12 87 VAL A CA 1
ATOM 679 C C . VAL A 1 87 ? -13.839 5.013 1.978 1.00 85.12 87 VAL A C 1
ATOM 681 O O . VAL A 1 87 ? -13.913 5.971 2.741 1.00 85.12 87 VAL A O 1
ATOM 684 N N . SER A 1 88 ? -14.807 4.094 1.894 1.00 87.50 88 SER A N 1
ATOM 685 C CA . SER A 1 88 ? -16.073 4.178 2.642 1.00 87.50 88 SER A CA 1
ATOM 686 C C . SER A 1 88 ? -15.920 4.023 4.161 1.00 87.50 88 SER A C 1
ATOM 688 O O . SER A 1 88 ? -16.741 4.525 4.923 1.00 87.50 88 SER A O 1
ATOM 690 N N . GLU A 1 89 ? -14.867 3.339 4.614 1.00 88.81 89 GLU A N 1
ATOM 691 C CA . GLU A 1 89 ? -14.600 3.080 6.034 1.00 88.81 89 GLU A CA 1
ATOM 692 C C . GLU A 1 89 ? -13.747 4.176 6.696 1.00 88.81 89 GLU A C 1
ATOM 694 O O . GLU A 1 89 ? -13.515 4.129 7.910 1.00 88.81 89 GLU A O 1
ATOM 699 N N . LEU A 1 90 ? -13.261 5.141 5.910 1.00 91.31 90 LEU A N 1
ATOM 700 C CA . LEU A 1 90 ? -12.353 6.201 6.337 1.00 91.31 90 LEU A CA 1
ATOM 701 C C . LEU A 1 90 ? -13.071 7.555 6.434 1.00 91.31 90 LEU A C 1
ATOM 703 O O . LEU A 1 90 ? -14.151 7.733 5.872 1.00 91.31 90 LEU A O 1
ATOM 707 N N . PRO A 1 91 ? -12.491 8.539 7.149 1.00 91.44 91 PRO A N 1
ATOM 708 C CA . PRO A 1 91 ? -13.116 9.846 7.303 1.00 91.44 91 PRO A CA 1
ATOM 709 C C . PRO A 1 91 ? -13.411 10.528 5.965 1.00 91.44 91 PRO A C 1
ATOM 711 O O . PRO A 1 91 ? -12.654 10.396 4.998 1.00 91.44 91 PRO A O 1
ATOM 714 N N . SER A 1 92 ? -14.477 11.326 5.931 1.00 88.00 92 SER A N 1
ATOM 715 C CA . SER A 1 9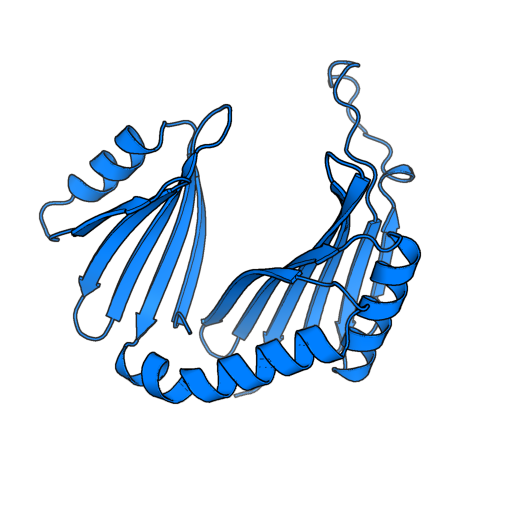2 ? -14.860 12.105 4.753 1.00 88.00 92 SER A CA 1
ATOM 716 C C . SER A 1 92 ? -13.717 12.993 4.253 1.00 88.00 92 SER A C 1
ATOM 718 O O . SER A 1 92 ? -12.973 13.583 5.043 1.00 88.00 92 SER A O 1
ATOM 720 N N . GLY A 1 93 ? -13.599 13.117 2.930 1.00 85.94 93 GLY A N 1
ATOM 721 C CA . GLY A 1 93 ? -12.523 13.880 2.291 1.00 85.94 93 GLY A CA 1
ATOM 722 C C . GLY A 1 93 ? -11.186 13.137 2.220 1.00 85.94 93 GLY A C 1
ATOM 723 O O . GLY A 1 93 ? -10.188 13.727 1.809 1.00 85.94 93 GLY A O 1
ATOM 724 N N . THR A 1 94 ? -11.148 11.853 2.596 1.00 88.94 94 THR A N 1
ATOM 725 C CA . THR A 1 94 ? -9.989 10.988 2.356 1.00 88.94 94 THR A CA 1
ATOM 726 C C . THR A 1 94 ? -9.809 10.721 0.872 1.00 88.94 94 THR A C 1
ATOM 728 O O . THR A 1 94 ? -10.707 10.222 0.199 1.00 88.94 94 THR A O 1
ATOM 731 N N . ARG A 1 95 ? -8.617 11.041 0.366 1.00 87.00 95 ARG A N 1
ATOM 732 C CA . ARG A 1 95 ? -8.193 10.749 -1.001 1.00 87.00 95 ARG A CA 1
ATOM 733 C C . ARG A 1 95 ? -7.063 9.730 -0.978 1.00 87.00 95 ARG A C 1
ATOM 735 O O . ARG A 1 95 ? -6.085 9.894 -0.249 1.00 87.00 95 ARG A O 1
ATOM 742 N N . LEU A 1 96 ? -7.190 8.701 -1.807 1.00 82.62 96 LEU A N 1
ATOM 743 C CA . LEU A 1 96 ? -6.148 7.708 -2.035 1.00 82.62 96 LEU A CA 1
ATOM 744 C C . LEU A 1 96 ? -5.104 8.280 -3.000 1.00 82.62 96 LEU A C 1
ATOM 746 O O . LEU A 1 96 ? -5.425 8.574 -4.147 1.00 82.62 96 LEU A O 1
ATOM 750 N N . MET A 1 97 ? -3.871 8.462 -2.530 1.00 78.19 97 MET A N 1
ATOM 751 C CA . MET A 1 97 ? -2.759 8.990 -3.334 1.00 78.19 97 MET A CA 1
ATOM 752 C C . MET A 1 97 ? -1.969 7.885 -4.015 1.00 78.19 97 MET A C 1
ATOM 754 O O . MET A 1 97 ? -1.517 8.046 -5.143 1.00 78.19 97 MET A O 1
ATOM 758 N N . ASN A 1 98 ? -1.784 6.765 -3.323 1.00 75.19 98 ASN A N 1
ATOM 759 C CA . ASN A 1 98 ? -1.062 5.628 -3.862 1.00 75.19 98 ASN A CA 1
ATOM 760 C C . ASN A 1 98 ? -1.636 4.332 -3.307 1.00 75.19 98 ASN A C 1
ATOM 762 O O . ASN A 1 98 ? -1.972 4.248 -2.125 1.00 75.19 98 ASN A O 1
ATOM 766 N N . HIS A 1 99 ? -1.692 3.317 -4.158 1.00 82.19 99 HIS A N 1
ATOM 767 C CA . HIS A 1 99 ? -2.063 1.966 -3.780 1.00 82.19 99 HIS A CA 1
ATOM 768 C C . HIS A 1 99 ? -1.164 0.980 -4.501 1.00 82.19 99 HIS A C 1
ATOM 770 O O . HIS A 1 99 ? -1.003 1.034 -5.718 1.00 82.19 99 HIS A O 1
ATOM 776 N N . VAL A 1 100 ? -0.574 0.083 -3.729 1.00 80.56 100 VAL A N 1
ATOM 777 C CA . VAL A 1 100 ? 0.218 -1.027 -4.235 1.00 80.56 100 VAL A CA 1
ATOM 778 C C . VAL A 1 100 ? -0.263 -2.260 -3.504 1.00 80.56 100 VAL A C 1
ATOM 780 O O . VAL A 1 100 ? -0.204 -2.298 -2.282 1.00 80.56 100 VAL A O 1
ATOM 783 N N . ALA A 1 101 ? -0.709 -3.278 -4.226 1.00 81.88 101 ALA A N 1
ATOM 784 C CA . ALA A 1 101 ? -0.966 -4.575 -3.624 1.00 81.88 101 ALA A CA 1
ATOM 785 C C . ALA A 1 101 ? -0.332 -5.681 -4.454 1.00 81.88 101 ALA A C 1
ATOM 787 O O . ALA A 1 101 ? -0.293 -5.597 -5.680 1.00 81.88 101 ALA A O 1
ATOM 788 N N . SER A 1 102 ? 0.156 -6.712 -3.781 1.00 80.38 102 SER A N 1
ATOM 789 C CA . SER A 1 102 ? 0.771 -7.882 -4.392 1.00 80.38 102 SER A CA 1
ATOM 790 C C . SER A 1 102 ? 0.328 -9.153 -3.689 1.00 80.38 102 SER A C 1
ATOM 792 O O . SER A 1 102 ? 0.075 -9.133 -2.488 1.00 80.38 102 SER A O 1
ATOM 794 N N . ASN A 1 103 ? 0.275 -10.263 -4.418 1.00 81.06 103 ASN A N 1
ATOM 795 C CA . ASN A 1 103 ? 0.086 -11.592 -3.843 1.00 81.06 103 ASN A CA 1
ATOM 796 C C . ASN A 1 103 ? 1.284 -12.463 -4.232 1.00 81.06 103 ASN A C 1
ATOM 798 O O . ASN A 1 103 ? 1.389 -12.883 -5.385 1.00 81.06 103 ASN A O 1
ATOM 802 N N . ASP A 1 104 ? 2.178 -12.692 -3.270 1.00 78.44 104 ASP A N 1
ATOM 803 C CA . ASP A 1 104 ? 3.384 -13.501 -3.440 1.00 78.44 104 ASP A CA 1
ATOM 804 C C . ASP A 1 104 ? 3.206 -14.826 -2.685 1.00 78.44 104 ASP A C 1
ATOM 806 O O . ASP A 1 104 ? 3.218 -14.850 -1.457 1.00 78.44 104 ASP A O 1
ATOM 810 N N . ALA A 1 105 ? 2.966 -15.919 -3.416 1.00 80.19 105 ALA A N 1
ATOM 811 C CA . ALA A 1 105 ? 2.777 -17.267 -2.862 1.00 80.19 105 ALA A CA 1
ATOM 812 C C . ALA A 1 105 ? 1.741 -17.356 -1.711 1.00 80.19 105 ALA A C 1
ATOM 814 O O . ALA A 1 105 ? 2.004 -17.947 -0.664 1.00 80.19 105 ALA A O 1
ATOM 815 N N . GLY A 1 106 ? 0.563 -16.743 -1.883 1.00 81.56 106 GLY A N 1
ATOM 816 C CA . GLY A 1 106 ? -0.497 -16.728 -0.861 1.00 81.56 106 GLY A CA 1
ATOM 817 C C . GLY A 1 106 ? -0.298 -15.662 0.219 1.00 81.56 106 GLY A C 1
ATOM 818 O O . GLY A 1 106 ? -1.127 -15.516 1.115 1.00 81.56 106 GLY A O 1
ATOM 819 N N . ARG A 1 107 ? 0.780 -14.873 0.137 1.00 84.31 107 ARG A N 1
ATOM 820 C CA . ARG A 1 107 ? 1.001 -13.704 0.983 1.00 84.31 107 ARG A CA 1
ATOM 821 C C . ARG A 1 107 ? 0.491 -12.454 0.280 1.00 84.31 107 ARG A C 1
ATOM 823 O O . ARG A 1 107 ? 1.182 -11.841 -0.539 1.00 84.31 107 ARG A O 1
ATOM 830 N N . LEU A 1 108 ? -0.723 -12.051 0.628 1.00 87.62 108 LEU A N 1
ATOM 831 C CA . LEU A 1 108 ? -1.317 -10.806 0.171 1.00 87.62 108 LEU A CA 1
ATOM 832 C C . LEU A 1 108 ? -0.725 -9.638 0.965 1.00 87.62 108 LEU A C 1
ATOM 834 O O . LEU A 1 108 ? -0.901 -9.551 2.176 1.00 87.62 108 LEU A O 1
ATOM 838 N N . SER A 1 109 ? -0.049 -8.726 0.279 1.00 85.69 109 SER A N 1
ATOM 839 C CA . SER A 1 109 ? 0.458 -7.477 0.847 1.00 85.69 109 SER A CA 1
ATOM 840 C C . SER A 1 109 ? -0.237 -6.295 0.185 1.00 85.69 109 SER A C 1
ATOM 842 O O . SER A 1 109 ? -0.389 -6.275 -1.034 1.00 85.69 109 SER A O 1
ATOM 844 N N . GLU A 1 110 ? -0.654 -5.305 0.963 1.00 88.00 110 GLU A N 1
ATOM 845 C CA . GLU A 1 110 ? -1.335 -4.108 0.472 1.00 88.00 110 GLU A CA 1
ATOM 846 C C . GLU A 1 110 ? -0.802 -2.872 1.191 1.00 88.00 110 GLU A C 1
ATOM 848 O O . GLU A 1 110 ? -0.815 -2.796 2.415 1.00 88.00 110 GLU A O 1
ATOM 853 N N . HIS A 1 111 ? -0.351 -1.895 0.414 1.00 86.38 111 HIS A N 1
ATOM 854 C CA . HIS A 1 111 ? 0.152 -0.613 0.865 1.00 86.38 111 HIS A CA 1
ATOM 855 C C . HIS A 1 111 ? -0.702 0.515 0.287 1.00 86.38 111 HIS A C 1
ATOM 857 O O . HIS A 1 111 ? -0.839 0.656 -0.930 1.00 86.38 111 HIS A O 1
ATOM 863 N N . LEU A 1 112 ? -1.251 1.340 1.170 1.00 87.69 112 LEU A N 1
ATOM 864 C CA . LEU A 1 112 ? -2.073 2.497 0.847 1.00 87.69 112 LEU A CA 1
ATOM 865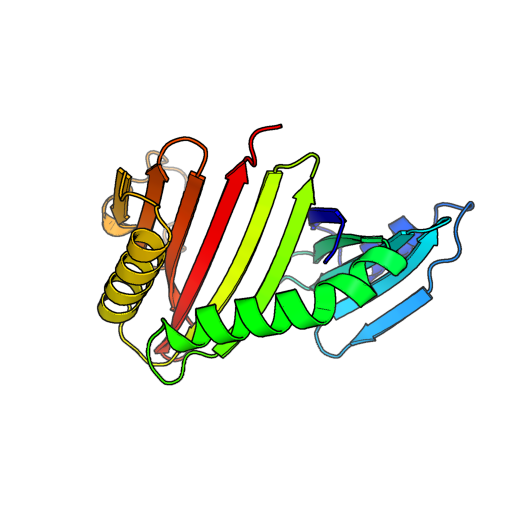 C C . LEU A 1 112 ? -1.399 3.756 1.387 1.00 87.69 112 LEU A C 1
ATOM 867 O O . LEU A 1 112 ? -0.921 3.764 2.521 1.00 87.69 112 LEU A O 1
ATOM 871 N N . VAL A 1 113 ? -1.418 4.828 0.601 1.00 84.44 113 VAL A N 1
ATOM 872 C CA . VAL A 1 113 ? -1.053 6.182 1.030 1.00 84.44 113 VAL A CA 1
ATOM 873 C C . VAL A 1 113 ? -2.266 7.069 0.834 1.00 84.44 113 VAL A C 1
ATOM 875 O O . VAL A 1 113 ? -2.769 7.202 -0.283 1.00 84.44 113 VAL A O 1
ATOM 878 N N . LEU A 1 114 ? -2.743 7.663 1.919 1.00 87.44 114 LEU A N 1
ATOM 879 C CA . LEU A 1 114 ? -3.989 8.413 1.966 1.00 87.44 114 LEU A CA 1
ATOM 880 C C . LEU A 1 114 ? -3.749 9.795 2.571 1.00 87.44 114 LEU A C 1
ATOM 882 O O . LEU A 1 114 ? -2.868 9.972 3.415 1.00 87.44 114 LEU A O 1
ATOM 886 N N . VAL A 1 115 ? -4.543 10.774 2.143 1.00 87.44 115 VAL A N 1
ATOM 887 C CA . VAL A 1 115 ? -4.487 12.150 2.656 1.00 87.44 115 VAL A CA 1
ATOM 888 C C . VAL A 1 115 ? -5.884 12.698 2.913 1.00 87.44 115 VAL A C 1
ATOM 890 O O . VAL A 1 115 ? -6.817 12.393 2.167 1.00 87.44 115 VAL A O 1
ATOM 893 N N . ASN A 1 116 ? -6.031 13.531 3.942 1.00 87.69 116 ASN A N 1
ATOM 894 C CA . ASN A 1 116 ? -7.232 14.330 4.190 1.00 87.69 116 ASN A CA 1
ATOM 895 C C . ASN A 1 116 ? -6.931 15.572 5.047 1.00 87.69 116 ASN A C 1
ATOM 897 O O . ASN A 1 116 ? -5.787 15.846 5.405 1.00 87.69 116 ASN A O 1
ATOM 901 N N . GLN A 1 117 ? -7.973 16.338 5.372 1.00 89.12 117 GLN A N 1
ATOM 902 C CA . GLN A 1 117 ? -7.884 17.523 6.235 1.00 89.12 117 GLN A CA 1
ATOM 903 C C . GLN A 1 117 ? -8.259 17.241 7.701 1.00 89.12 117 GLN A C 1
ATOM 905 O O . GLN A 1 117 ? -8.340 18.163 8.509 1.00 89.12 117 GLN A O 1
ATOM 910 N N . GLN A 1 118 ? -8.504 15.979 8.055 1.00 89.12 118 GLN A N 1
ATOM 911 C CA . GLN A 1 118 ? -8.920 15.592 9.401 1.00 89.12 118 GLN A CA 1
ATOM 912 C C . GLN A 1 118 ? -7.730 15.539 10.358 1.00 89.12 118 GLN A C 1
ATOM 914 O O . GLN A 1 118 ? -6.579 15.437 9.937 1.00 89.12 118 GLN A O 1
ATOM 919 N N . SER A 1 119 ? -8.004 15.584 11.662 1.00 87.38 119 SER A N 1
ATOM 920 C CA . SER A 1 119 ? -6.948 15.472 12.668 1.00 87.38 119 SER A CA 1
ATOM 921 C C . SER A 1 119 ? -6.287 14.092 12.642 1.00 87.38 119 SER A C 1
ATOM 923 O O . SER A 1 119 ? -6.917 13.073 12.345 1.00 87.38 119 SER A O 1
ATOM 925 N N . GLU A 1 120 ? -5.009 14.043 13.021 1.00 84.44 120 GLU A N 1
ATOM 926 C CA . GLU A 1 120 ? -4.263 12.788 13.157 1.00 84.44 120 GLU A CA 1
ATOM 927 C C . GLU A 1 120 ? -4.979 11.802 14.093 1.00 84.44 120 GLU A C 1
ATOM 929 O O . GLU A 1 120 ? -5.112 10.625 13.771 1.00 84.44 120 GLU A O 1
ATOM 934 N N . ALA A 1 121 ? -5.525 12.296 15.208 1.00 87.50 121 ALA A N 1
ATOM 935 C CA . ALA A 1 121 ? -6.263 11.483 16.171 1.00 87.50 121 ALA A CA 1
ATOM 936 C C . ALA A 1 121 ? -7.547 10.874 15.578 1.00 87.50 121 ALA A C 1
ATOM 938 O O . ALA A 1 121 ? -7.838 9.700 15.820 1.00 87.50 121 ALA A O 1
ATOM 939 N N . LEU A 1 122 ? -8.304 11.639 14.778 1.00 90.44 122 LEU A N 1
ATOM 940 C CA . LEU A 1 122 ? -9.512 11.136 14.119 1.00 90.44 122 LEU A CA 1
ATOM 941 C C . LEU A 1 122 ? -9.170 10.092 13.050 1.00 90.44 122 LEU A C 1
ATOM 943 O O . LEU A 1 122 ? -9.837 9.056 12.963 1.00 90.44 122 LEU A O 1
ATOM 947 N N . ASN A 1 123 ? -8.111 10.337 12.279 1.00 90.12 123 ASN A N 1
ATOM 948 C CA . ASN A 1 123 ? -7.595 9.386 11.298 1.00 90.12 123 ASN A CA 1
ATOM 949 C C . ASN A 1 123 ? -7.145 8.089 11.967 1.00 90.12 123 ASN A C 1
ATOM 951 O O . ASN A 1 123 ? -7.582 7.013 11.563 1.00 90.12 123 ASN A O 1
ATOM 955 N N . MET A 1 124 ? -6.360 8.189 13.041 1.00 92.06 124 MET A N 1
ATOM 956 C CA . MET A 1 124 ? -5.890 7.041 13.810 1.00 92.06 124 MET A CA 1
ATOM 957 C C . MET A 1 124 ? -7.052 6.212 14.349 1.00 92.06 124 MET A C 1
ATOM 959 O O . MET A 1 124 ? -7.092 5.001 14.130 1.00 92.06 124 MET A O 1
ATOM 963 N N . ARG A 1 125 ? -8.039 6.848 14.990 1.00 93.94 125 ARG A N 1
ATOM 964 C CA . ARG A 1 125 ? -9.235 6.165 15.502 1.00 93.94 125 ARG A CA 1
ATOM 965 C C . ARG A 1 125 ? -10.004 5.445 14.392 1.00 93.94 125 ARG A C 1
ATOM 967 O O . ARG A 1 125 ? -10.384 4.290 14.567 1.00 93.94 125 ARG A O 1
ATOM 974 N N . SER A 1 126 ? -10.218 6.109 13.258 1.00 93.56 126 SER A N 1
ATOM 975 C CA . SER A 1 126 ? -11.020 5.567 12.154 1.00 93.56 126 SER A CA 1
ATOM 976 C C . SER A 1 126 ? -10.320 4.403 11.452 1.00 93.56 126 SER A C 1
ATOM 978 O O . SER A 1 126 ? -10.934 3.358 11.248 1.00 93.56 126 SER A O 1
ATOM 980 N N . VAL A 1 127 ? -9.020 4.536 11.166 1.00 93.50 127 VAL A N 1
ATOM 981 C CA . VAL A 1 127 ? -8.198 3.466 10.577 1.00 93.50 127 VAL A CA 1
ATOM 982 C C . VAL A 1 127 ? -8.089 2.273 11.521 1.00 93.50 127 VAL A C 1
ATOM 984 O O . VAL A 1 127 ? -8.236 1.134 11.086 1.00 93.50 127 VAL A O 1
ATOM 987 N N . THR A 1 128 ? -7.894 2.522 12.818 1.00 95.06 128 THR A N 1
ATOM 988 C CA . THR A 1 128 ? -7.851 1.459 13.833 1.00 95.06 128 THR A CA 1
ATOM 989 C C . THR A 1 128 ? -9.165 0.688 13.855 1.00 95.06 128 THR A C 1
ATOM 991 O O . THR A 1 128 ? -9.158 -0.537 13.776 1.00 95.06 128 THR A O 1
ATOM 994 N N . ALA A 1 129 ? -10.303 1.387 13.874 1.00 94.75 129 ALA A N 1
ATOM 995 C CA . ALA A 1 129 ? -11.616 0.751 13.828 1.00 94.75 129 ALA A CA 1
ATOM 996 C C . ALA A 1 129 ? -11.844 -0.037 12.524 1.00 94.75 129 ALA A C 1
ATOM 998 O O . ALA A 1 129 ? -12.408 -1.129 12.566 1.00 94.75 129 ALA A O 1
ATOM 999 N N . ALA A 1 130 ? -11.392 0.480 11.377 1.00 93.69 130 ALA A N 1
ATOM 1000 C CA . ALA A 1 130 ? -11.481 -0.216 10.093 1.00 93.69 130 ALA A CA 1
ATOM 1001 C C . ALA A 1 130 ? -10.653 -1.511 10.077 1.00 93.69 130 ALA A C 1
ATOM 1003 O O . ALA A 1 130 ? -11.161 -2.561 9.690 1.00 93.69 130 ALA A O 1
ATOM 1004 N N . LEU A 1 131 ? -9.409 -1.472 10.561 1.00 93.88 131 LEU A N 1
ATOM 1005 C CA . LEU A 1 131 ? -8.552 -2.656 10.658 1.00 93.88 131 LEU A CA 1
ATOM 1006 C C . LEU A 1 131 ? -9.106 -3.682 11.655 1.00 93.88 131 LEU A C 1
ATOM 1008 O O . LEU A 1 131 ? -9.129 -4.873 11.351 1.00 93.88 131 LEU A O 1
ATOM 1012 N N . VAL A 1 132 ? -9.648 -3.245 12.793 1.00 94.88 132 VAL A N 1
ATOM 1013 C CA . VAL A 1 132 ? -10.300 -4.153 13.752 1.00 94.88 132 VAL A CA 1
ATOM 1014 C C . VAL A 1 132 ? -11.511 -4.855 13.132 1.00 94.88 132 VAL A C 1
ATOM 1016 O O . VAL A 1 132 ? -11.620 -6.076 13.230 1.00 94.88 132 VAL A O 1
ATOM 1019 N N . ARG A 1 133 ? -12.374 -4.137 12.397 1.00 92.94 133 ARG A N 1
ATOM 1020 C CA . ARG A 1 133 ? -13.492 -4.755 11.650 1.00 92.94 133 ARG A CA 1
ATOM 1021 C C . ARG A 1 133 ? -13.028 -5.770 10.602 1.00 92.94 133 ARG A C 1
ATOM 1023 O O . ARG A 1 133 ? -13.768 -6.691 10.275 1.00 92.94 133 ARG A O 1
ATOM 1030 N N . ARG A 1 134 ? -11.801 -5.627 10.098 1.00 90.44 134 ARG A N 1
ATOM 1031 C CA . ARG A 1 134 ? -11.160 -6.543 9.140 1.00 90.44 134 ARG A CA 1
ATOM 1032 C C . ARG A 1 134 ? -10.408 -7.700 9.814 1.00 90.44 134 ARG A C 1
ATOM 1034 O O . ARG A 1 134 ? -9.706 -8.447 9.131 1.00 90.44 134 ARG A O 1
ATOM 1041 N N . GLY A 1 135 ? -10.553 -7.873 11.129 1.00 93.88 135 GLY A N 1
ATOM 1042 C CA . GLY A 1 135 ? -10.000 -9.001 11.885 1.00 93.88 135 GLY A CA 1
ATOM 1043 C C . GLY A 1 135 ? -8.551 -8.826 12.345 1.00 93.88 135 GLY A C 1
ATOM 1044 O O . GLY A 1 135 ? -7.927 -9.797 12.773 1.00 93.88 135 GLY A O 1
ATOM 1045 N N . PHE A 1 136 ? -8.000 -7.615 12.256 1.00 95.06 136 PHE A N 1
ATOM 1046 C CA . PHE A 1 136 ? -6.726 -7.282 12.890 1.00 95.06 136 PHE A CA 1
ATOM 1047 C C . PHE A 1 136 ? -6.946 -6.950 14.374 1.00 95.06 136 PHE A C 1
ATOM 1049 O O . PHE A 1 136 ? -8.002 -6.449 14.751 1.00 95.06 136 PHE A O 1
ATOM 1056 N N . ALA A 1 137 ? -5.942 -7.173 15.219 1.00 96.00 137 ALA A N 1
ATOM 1057 C CA . ALA A 1 137 ? -5.969 -6.757 16.620 1.00 96.00 137 ALA A CA 1
ATOM 1058 C C . ALA A 1 137 ? -4.821 -5.785 16.886 1.00 96.00 137 ALA A C 1
ATOM 1060 O O . ALA A 1 137 ? -3.729 -5.967 16.351 1.00 96.00 137 ALA A O 1
ATOM 1061 N N . VAL A 1 138 ? -5.073 -4.737 17.672 1.00 95.62 138 VAL A N 1
ATOM 1062 C CA . VAL A 1 138 ? -4.033 -3.769 18.047 1.00 95.62 138 VAL A CA 1
ATOM 1063 C C . VAL A 1 138 ? -3.012 -4.476 18.930 1.00 95.62 138 VAL A C 1
ATOM 1065 O O . VAL A 1 138 ? -3.364 -5.000 19.982 1.00 95.62 138 VAL A O 1
ATOM 1068 N N . GLU A 1 139 ? -1.752 -4.467 18.510 1.00 94.38 139 GLU A N 1
ATOM 1069 C CA . GLU A 1 139 ? -0.635 -4.976 19.306 1.00 94.38 139 GLU A CA 1
ATOM 1070 C C . GLU A 1 139 ? 0.018 -3.837 20.092 1.00 94.38 139 GLU A C 1
ATOM 1072 O O . GLU A 1 139 ? 0.324 -3.974 21.276 1.00 94.38 139 GLU A O 1
ATOM 1077 N N . ARG A 1 140 ? 0.265 -2.700 19.425 1.00 89.75 140 ARG A N 1
ATOM 1078 C CA . ARG A 1 140 ? 1.062 -1.609 19.992 1.00 89.75 140 ARG A CA 1
ATOM 1079 C C . ARG A 1 140 ? 0.767 -0.276 19.330 1.00 89.75 140 ARG A C 1
ATOM 1081 O O . ARG A 1 140 ? 0.572 -0.214 18.120 1.00 89.75 140 ARG A O 1
ATOM 1088 N N . THR A 1 141 ? 0.867 0.794 20.108 1.00 89.88 141 THR A N 1
ATOM 1089 C CA . THR A 1 141 ? 0.883 2.171 19.605 1.00 89.88 141 THR A CA 1
ATOM 1090 C C . THR A 1 141 ? 2.233 2.796 19.933 1.00 89.88 141 THR A C 1
ATOM 1092 O O . THR A 1 141 ? 2.699 2.706 21.067 1.00 89.88 141 THR A O 1
ATOM 1095 N N . LEU A 1 142 ? 2.867 3.407 18.939 1.00 83.31 142 LEU A N 1
ATOM 1096 C CA . LEU A 1 142 ? 4.143 4.103 19.039 1.00 83.31 142 LEU A CA 1
ATOM 1097 C C . LEU A 1 142 ? 3.926 5.586 18.753 1.00 83.31 142 LEU A C 1
ATOM 1099 O O . LEU A 1 142 ? 3.245 5.945 17.792 1.00 83.31 142 LEU A O 1
ATOM 1103 N N . ASP A 1 143 ? 4.545 6.440 19.560 1.00 79.94 143 ASP A N 1
ATOM 1104 C CA . ASP A 1 143 ? 4.554 7.885 19.354 1.00 79.94 143 ASP A CA 1
ATOM 1105 C C . ASP A 1 143 ? 5.991 8.342 19.088 1.00 79.94 143 ASP A C 1
ATOM 1107 O O . ASP A 1 143 ? 6.902 8.014 19.850 1.00 79.94 143 ASP A O 1
ATOM 1111 N N . SER A 1 144 ? 6.214 9.100 18.017 1.00 65.56 144 SER A N 1
ATOM 1112 C CA . SER A 1 144 ? 7.519 9.702 17.705 1.00 65.56 144 SER A CA 1
ATOM 1113 C C . SER A 1 144 ? 8.133 10.485 18.876 1.00 65.56 144 SER A C 1
ATOM 1115 O O . SER A 1 144 ? 9.350 10.476 19.034 1.00 65.56 144 SER A O 1
ATOM 1117 N N . SER A 1 145 ? 7.313 11.082 19.749 1.00 60.75 145 SER A N 1
ATOM 1118 C CA . SER A 1 145 ? 7.765 11.790 20.957 1.00 60.75 145 SER A CA 1
ATOM 1119 C C . SER A 1 145 ? 8.365 10.876 22.034 1.00 60.75 145 SER A C 1
ATOM 1121 O O . SER A 1 145 ? 9.088 11.342 22.911 1.00 60.75 145 SER A O 1
ATOM 1123 N N . SER A 1 146 ? 8.103 9.569 21.958 1.00 50.28 146 SER A N 1
ATOM 1124 C CA . SER A 1 146 ? 8.635 8.557 22.878 1.00 50.28 146 SER A CA 1
ATOM 1125 C C . SER A 1 146 ? 9.941 7.911 22.394 1.00 50.28 146 SER A C 1
ATOM 1127 O O . SER A 1 146 ? 10.576 7.160 23.138 1.00 50.28 146 SER A O 1
ATOM 1129 N N . ILE A 1 147 ? 10.387 8.228 21.171 1.00 53.66 147 ILE A N 1
ATOM 1130 C CA . ILE A 1 147 ? 11.656 7.746 20.622 1.00 53.66 147 ILE A CA 1
ATOM 1131 C C . ILE A 1 147 ? 12.790 8.604 21.194 1.00 53.66 147 ILE A C 1
ATOM 1133 O O . ILE A 1 147 ? 13.142 9.650 20.654 1.00 53.66 147 ILE A O 1
ATOM 1137 N N . LYS A 1 148 ? 13.399 8.145 22.293 1.00 42.72 148 LYS A N 1
ATOM 1138 C CA . LYS A 1 148 ? 14.716 8.637 22.714 1.00 42.72 148 LYS A CA 1
ATOM 1139 C C . LYS A 1 148 ? 15.731 8.196 21.660 1.00 42.72 148 LYS A C 1
ATOM 1141 O O . LYS A 1 148 ? 16.108 7.028 21.613 1.00 42.72 148 LYS A O 1
ATOM 1146 N N . THR A 1 149 ? 16.159 9.107 20.794 1.00 43.91 149 THR A N 1
ATOM 1147 C CA . THR A 1 149 ? 17.283 8.874 19.882 1.00 43.91 149 THR A CA 1
ATOM 1148 C C . THR A 1 149 ? 18.534 8.573 20.705 1.00 43.91 149 THR A C 1
ATOM 1150 O O . THR A 1 149 ? 19.154 9.475 21.260 1.00 43.91 149 THR A O 1
ATOM 1153 N N . ALA A 1 150 ? 18.912 7.299 20.790 1.00 40.56 150 ALA A N 1
ATOM 1154 C CA . ALA A 1 150 ? 20.125 6.829 21.458 1.00 40.56 150 ALA A CA 1
ATOM 1155 C C . ALA A 1 150 ? 21.395 7.076 20.614 1.00 40.56 150 ALA A C 1
ATOM 1157 O O . ALA A 1 150 ? 22.279 6.227 20.568 1.00 40.56 150 ALA A O 1
ATOM 1158 N N . SER A 1 151 ? 21.485 8.212 19.915 1.00 39.69 151 SER A N 1
ATOM 1159 C CA . SER A 1 151 ? 22.659 8.548 19.106 1.00 39.69 151 SER A CA 1
ATOM 1160 C C . SER A 1 151 ? 23.052 10.015 19.313 1.00 39.69 151 SER A C 1
ATOM 1162 O O . SER A 1 151 ? 22.360 10.898 18.808 1.00 39.69 151 SER A O 1
ATOM 1164 N N . PRO A 1 152 ? 24.157 10.302 20.027 1.00 42.72 152 PRO A N 1
ATOM 1165 C CA . PRO A 1 152 ? 24.639 11.662 20.278 1.00 42.72 152 PRO A CA 1
ATOM 1166 C C . PRO A 1 152 ? 25.325 12.323 19.062 1.00 42.72 152 PRO A C 1
ATOM 1168 O O . PRO A 1 152 ? 25.966 13.356 19.213 1.00 42.72 152 PRO A O 1
ATOM 1171 N N . SER A 1 153 ? 25.206 11.750 17.857 1.00 46.97 153 SER A N 1
ATOM 1172 C CA . SER A 1 153 ? 25.888 12.220 16.639 1.00 46.97 153 SER A CA 1
ATOM 1173 C C . SER A 1 153 ? 24.975 12.817 15.558 1.00 46.97 153 SER A C 1
ATOM 1175 O O . SER A 1 153 ? 25.458 13.142 14.474 1.00 46.97 153 SER A O 1
ATOM 1177 N N . ALA A 1 154 ? 23.671 12.970 15.805 1.00 44.00 154 ALA A N 1
ATOM 1178 C CA . ALA A 1 154 ? 22.774 13.603 14.839 1.00 44.00 154 ALA A CA 1
ATOM 1179 C C . ALA A 1 154 ? 22.817 15.134 14.980 1.00 44.00 154 ALA A C 1
ATOM 1181 O O . ALA A 1 154 ? 22.620 15.666 16.071 1.00 44.00 154 ALA A O 1
ATOM 1182 N N . SER A 1 155 ? 23.076 15.837 13.874 1.00 43.72 155 SER A N 1
ATOM 1183 C CA . SER A 1 155 ? 23.036 17.300 13.790 1.00 43.72 155 SER A CA 1
ATOM 1184 C C . SER A 1 155 ? 21.715 17.863 14.354 1.00 43.72 155 SER A C 1
ATOM 1186 O O . SER A 1 155 ? 20.656 17.302 14.061 1.00 43.72 155 SER A O 1
ATOM 1188 N N . PRO A 1 156 ? 21.741 18.971 15.120 1.00 44.75 156 PRO A N 1
ATOM 1189 C CA . PRO A 1 156 ? 20.594 19.467 15.894 1.00 44.75 156 PRO A CA 1
ATOM 1190 C C . PRO A 1 156 ? 19.377 19.955 15.080 1.00 44.75 156 PRO A C 1
ATOM 1192 O O . PRO A 1 156 ? 18.340 20.236 15.675 1.00 44.75 156 PRO A O 1
ATOM 1195 N N . ASP A 1 157 ? 19.451 20.008 13.747 1.00 41.78 157 ASP A N 1
ATOM 1196 C CA . ASP A 1 157 ? 18.443 20.681 12.910 1.00 41.78 157 ASP A CA 1
ATOM 1197 C C . ASP A 1 157 ? 17.448 19.764 12.177 1.00 41.78 157 ASP A C 1
ATOM 1199 O O . ASP A 1 157 ? 16.553 20.254 11.487 1.00 41.78 157 ASP A O 1
ATOM 1203 N N . VAL A 1 158 ? 17.522 18.436 12.330 1.00 40.41 158 VAL A N 1
ATOM 1204 C CA . VAL A 1 158 ? 16.517 17.534 11.730 1.00 40.41 158 VAL A CA 1
ATOM 1205 C C . VAL A 1 158 ? 15.474 17.152 12.773 1.00 40.41 158 VAL A C 1
ATOM 1207 O O . VAL A 1 158 ? 15.548 16.103 13.414 1.00 40.41 158 VAL A O 1
ATOM 1210 N N . LYS A 1 159 ? 14.459 18.006 12.941 1.00 45.22 159 LYS A N 1
ATOM 1211 C CA . LYS A 1 159 ? 13.263 17.654 13.714 1.00 45.22 159 LYS A CA 1
ATOM 1212 C C . LYS A 1 159 ? 12.551 16.511 12.987 1.00 45.22 159 LYS A C 1
ATOM 1214 O O . LYS A 1 159 ? 11.981 16.722 11.918 1.00 45.22 159 LYS A O 1
ATOM 1219 N N . ALA A 1 160 ? 12.606 15.298 13.541 1.00 47.03 160 ALA A N 1
ATOM 1220 C CA . ALA A 1 160 ? 11.838 14.177 13.008 1.00 47.03 160 ALA A CA 1
ATOM 1221 C C . ALA A 1 160 ? 10.356 14.593 12.908 1.00 47.03 160 ALA A C 1
ATOM 1223 O O . ALA A 1 160 ? 9.839 15.196 13.857 1.00 47.03 160 ALA A O 1
ATOM 1224 N N . PRO A 1 161 ? 9.672 14.339 11.776 1.00 53.59 161 PRO A N 1
ATOM 1225 C CA . PRO A 1 161 ? 8.270 14.701 11.644 1.00 53.59 161 PRO A CA 1
ATOM 1226 C C . PRO A 1 161 ? 7.477 14.000 12.746 1.00 53.59 161 PRO A C 1
ATOM 1228 O O . PRO A 1 161 ? 7.587 12.785 12.923 1.00 53.59 161 PRO A O 1
ATOM 1231 N N . ALA A 1 162 ? 6.702 14.778 13.504 1.00 64.88 162 ALA A N 1
ATOM 1232 C CA . ALA A 1 162 ? 5.822 14.229 14.521 1.00 64.88 162 ALA A CA 1
ATOM 1233 C C . ALA A 1 162 ? 4.834 13.265 13.849 1.00 64.88 162 ALA A C 1
ATOM 1235 O O . ALA A 1 162 ? 4.158 13.625 12.880 1.00 64.88 162 ALA A O 1
ATOM 1236 N N . GLY A 1 163 ? 4.791 12.035 14.346 1.00 72.25 163 GLY A N 1
ATOM 1237 C CA . GLY A 1 163 ? 3.927 10.993 13.823 1.00 72.25 163 GLY A CA 1
ATOM 1238 C C . GLY A 1 163 ? 3.669 9.885 14.832 1.00 72.25 163 GLY A C 1
ATOM 1239 O O . GLY A 1 163 ? 4.414 9.692 15.800 1.00 72.25 163 GLY A O 1
ATOM 1240 N N . LYS A 1 164 ? 2.594 9.144 14.588 1.00 84.69 164 LYS A N 1
ATOM 1241 C CA . LYS A 1 164 ? 2.174 7.991 15.382 1.00 84.69 164 LYS A CA 1
ATOM 1242 C C . LYS A 1 164 ? 2.098 6.766 14.501 1.00 84.69 164 LYS A C 1
ATOM 1244 O O . LYS A 1 164 ? 1.701 6.856 13.342 1.00 84.69 164 LYS A O 1
ATOM 1249 N N . ALA A 1 165 ? 2.449 5.616 15.052 1.00 85.31 165 ALA A N 1
ATOM 1250 C CA . ALA A 1 165 ? 2.278 4.339 14.384 1.00 85.31 165 ALA A CA 1
ATOM 1251 C C . ALA A 1 165 ? 1.441 3.402 15.252 1.00 85.31 165 ALA A C 1
ATOM 1253 O O . ALA A 1 165 ? 1.620 3.348 16.466 1.00 85.31 165 ALA A O 1
ATOM 1254 N N . VAL A 1 166 ? 0.545 2.646 14.632 1.00 90.06 166 VAL A N 1
ATOM 1255 C CA . VAL A 1 166 ? -0.206 1.573 15.282 1.00 90.06 166 VAL A CA 1
ATOM 1256 C C . VAL A 1 166 ? 0.149 0.273 14.578 1.00 90.06 166 VAL A C 1
ATOM 1258 O O . VAL A 1 166 ? 0.006 0.156 13.359 1.00 90.06 166 VAL A O 1
ATOM 1261 N N . LEU A 1 167 ? 0.657 -0.681 15.349 1.00 91.00 167 LEU A N 1
ATOM 1262 C CA . LEU A 1 167 ? 0.990 -2.023 14.903 1.00 91.00 167 LEU A CA 1
ATOM 1263 C C . LEU A 1 167 ? -0.166 -2.947 15.267 1.00 91.00 167 LEU A C 1
ATOM 1265 O O . LEU A 1 167 ? -0.707 -2.886 16.375 1.00 91.00 167 LEU A O 1
ATOM 1269 N N . PHE A 1 168 ? -0.518 -3.816 14.332 1.00 95.56 168 PHE A N 1
ATOM 1270 C CA . PHE A 1 168 ? -1.596 -4.773 14.470 1.00 95.56 168 PHE A CA 1
ATOM 1271 C C . PHE A 1 168 ? -1.105 -6.176 14.143 1.00 95.56 168 PHE A C 1
ATOM 1273 O O . PHE A 1 168 ? -0.398 -6.371 13.151 1.00 95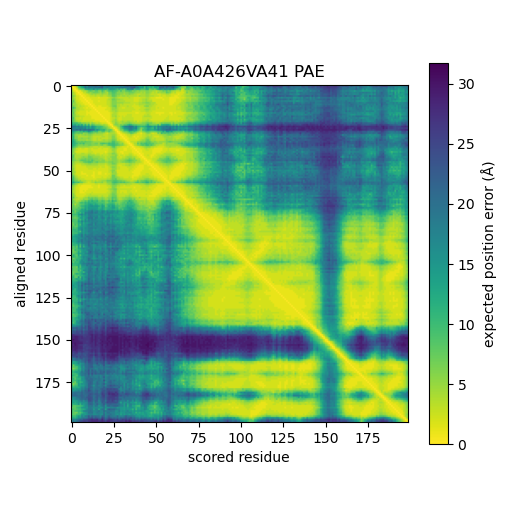.56 168 PHE A O 1
ATOM 1280 N N . LYS A 1 169 ? -1.556 -7.158 14.920 1.00 93.81 169 LYS A N 1
ATOM 1281 C CA . LYS A 1 169 ? -1.255 -8.569 14.698 1.00 93.81 169 LYS A CA 1
ATOM 1282 C C . LYS A 1 169 ? -2.402 -9.454 15.165 1.00 93.81 169 LYS A C 1
ATOM 1284 O O . LYS A 1 169 ? -2.909 -9.286 16.267 1.00 93.81 169 LYS A O 1
ATOM 1289 N N . SER A 1 170 ? -2.828 -10.387 14.319 1.00 94.50 170 SER A N 1
ATOM 1290 C CA . SER A 1 170 ? -3.872 -11.372 14.624 1.00 94.50 170 SER A CA 1
ATOM 1291 C C . SER A 1 170 ? -3.685 -12.616 13.754 1.00 94.50 170 SER A C 1
ATOM 1293 O O . SER A 1 170 ? -3.965 -12.591 12.555 1.00 94.50 170 SER A O 1
ATOM 1295 N N . GLY A 1 171 ? -3.169 -13.703 14.339 1.00 92.44 171 GLY A N 1
ATOM 1296 C CA . GLY A 1 171 ? -2.893 -1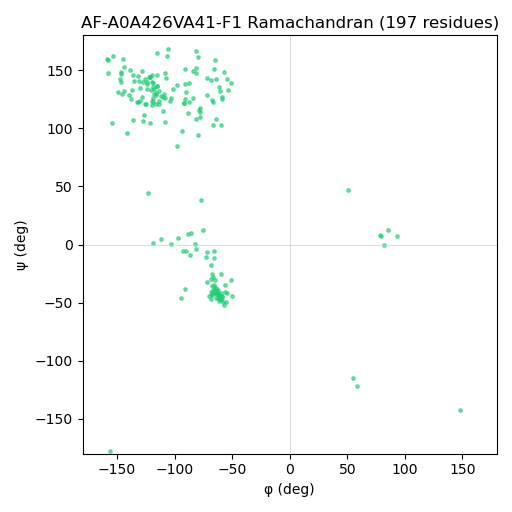4.949 13.617 1.00 92.44 171 GLY A CA 1
ATOM 1297 C C . GLY A 1 171 ? -1.986 -14.732 12.399 1.00 92.44 171 GLY A C 1
ATOM 1298 O O . GLY A 1 171 ? -0.834 -14.332 12.542 1.00 92.44 171 GLY A O 1
ATOM 1299 N N . THR A 1 172 ? -2.523 -14.972 11.200 1.00 91.94 172 THR A N 1
ATOM 1300 C CA . THR A 1 172 ? -1.837 -14.806 9.906 1.00 91.94 172 THR A CA 1
ATOM 1301 C C . THR A 1 172 ? -1.893 -13.383 9.333 1.00 91.94 172 THR A C 1
ATOM 1303 O O . THR A 1 172 ? -1.548 -13.169 8.169 1.00 91.94 172 THR A O 1
ATOM 1306 N N . ARG A 1 173 ? -2.363 -12.406 10.117 1.00 93.94 173 ARG A N 1
ATOM 1307 C CA . ARG A 1 173 ? -2.598 -11.025 9.685 1.00 93.94 173 ARG A CA 1
ATOM 1308 C C . ARG A 1 173 ? -1.719 -10.061 10.461 1.00 93.94 173 ARG A C 1
ATOM 1310 O O . ARG A 1 173 ? -1.741 -10.049 11.691 1.00 93.94 173 ARG A O 1
ATOM 1317 N N . GLU A 1 174 ? -1.016 -9.203 9.742 1.00 94.88 174 GLU A N 1
ATOM 1318 C CA . GLU A 1 174 ? -0.189 -8.137 10.298 1.00 94.88 174 GLU A CA 1
ATOM 1319 C C . GLU A 1 174 ? -0.505 -6.824 9.588 1.00 94.88 174 GLU A C 1
ATOM 1321 O O . GLU A 1 174 ? -0.724 -6.797 8.376 1.00 94.88 174 GLU A O 1
ATOM 1326 N N . ALA A 1 175 ? -0.549 -5.722 10.330 1.00 92.44 175 ALA A N 1
ATOM 1327 C CA . ALA A 1 175 ? -0.660 -4.405 9.728 1.00 92.44 175 ALA A CA 1
ATOM 1328 C C . ALA A 1 175 ? 0.139 -3.358 10.494 1.00 92.44 175 ALA A C 1
ATOM 1330 O O . ALA A 1 175 ? 0.331 -3.445 11.704 1.00 92.44 175 ALA A O 1
ATOM 1331 N N . VAL A 1 176 ? 0.570 -2.330 9.775 1.00 90.00 176 VAL A N 1
ATOM 1332 C CA . VAL A 1 176 ? 1.157 -1.122 10.346 1.00 90.00 176 VAL A CA 1
ATOM 1333 C C . VAL A 1 176 ? 0.448 0.067 9.725 1.00 90.00 176 VAL A C 1
ATOM 1335 O O . VAL A 1 176 ? 0.417 0.208 8.501 1.00 90.00 176 VAL A O 1
ATOM 1338 N N . ALA A 1 177 ? -0.117 0.921 10.569 1.00 88.19 177 ALA A N 1
ATOM 1339 C CA . ALA A 1 177 ? -0.673 2.198 10.157 1.00 88.19 177 ALA A CA 1
ATOM 1340 C C . ALA A 1 177 ? 0.188 3.329 10.718 1.00 88.19 177 ALA A C 1
ATOM 1342 O O . ALA A 1 177 ? 0.445 3.354 11.918 1.00 88.19 177 ALA A O 1
ATOM 1343 N N . VAL A 1 178 ? 0.635 4.251 9.870 1.00 86.19 178 VAL A N 1
ATOM 1344 C CA . VAL A 1 178 ? 1.447 5.408 10.274 1.00 86.19 178 VAL A CA 1
ATOM 1345 C C . VAL A 1 178 ? 0.689 6.681 9.945 1.00 86.19 178 VAL A C 1
ATOM 1347 O O . VAL A 1 178 ? 0.180 6.822 8.839 1.00 86.19 178 VAL A O 1
ATOM 1350 N N . PHE A 1 179 ? 0.639 7.614 10.887 1.00 85.31 179 PHE A N 1
ATOM 1351 C CA . PHE A 1 179 ? -0.081 8.878 10.800 1.00 85.31 179 PHE A CA 1
ATOM 1352 C C . PHE A 1 179 ? 0.893 10.019 11.040 1.00 85.31 179 PHE A C 1
ATOM 1354 O O . PHE A 1 179 ? 1.687 9.967 11.977 1.00 85.31 179 PHE A O 1
ATOM 1361 N N . PHE A 1 180 ? 0.839 11.043 10.200 1.00 79.75 180 PHE A N 1
ATOM 1362 C CA . PHE A 1 180 ? 1.677 12.224 10.341 1.00 79.75 180 PHE A CA 1
ATOM 1363 C C . PHE A 1 180 ? 0.997 13.439 9.714 1.00 79.75 180 PHE A C 1
ATOM 1365 O O . PHE A 1 180 ? 0.061 13.338 8.910 1.00 79.75 180 PHE A O 1
ATOM 1372 N N . ARG A 1 181 ? 1.471 14.625 10.087 1.00 76.25 181 ARG A N 1
ATOM 1373 C CA . ARG A 1 181 ? 1.034 15.878 9.471 1.00 76.25 181 ARG A CA 1
ATOM 1374 C C . ARG A 1 181 ? 1.968 16.221 8.316 1.00 76.25 181 ARG A C 1
ATOM 1376 O O . ARG A 1 181 ? 3.177 16.305 8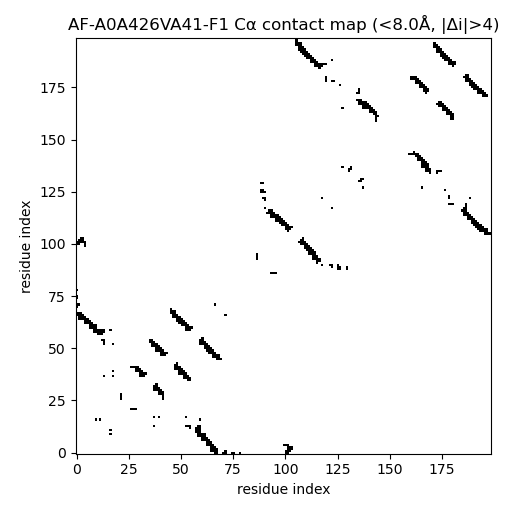.500 1.00 76.25 181 ARG A O 1
ATOM 1383 N N . GLY A 1 182 ? 1.403 16.361 7.121 1.00 62.78 182 GLY A N 1
ATOM 1384 C CA . GLY A 1 182 ? 2.136 16.752 5.923 1.00 62.78 182 GLY A CA 1
ATOM 1385 C C . GLY A 1 182 ? 2.346 18.263 5.843 1.00 62.78 182 GLY A C 1
ATOM 1386 O O . GLY A 1 182 ? 1.696 19.046 6.544 1.00 62.78 1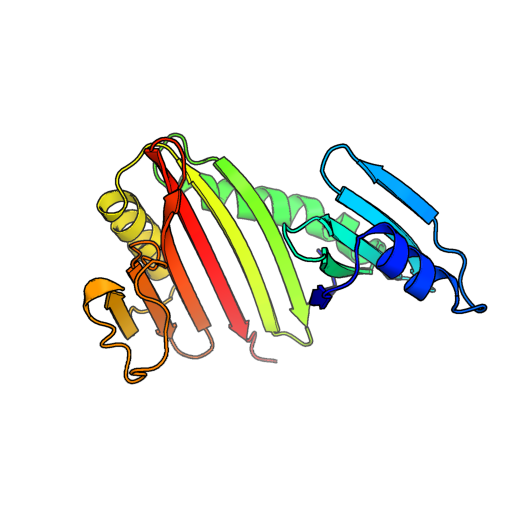82 GLY A O 1
ATOM 1387 N N . GLU A 1 183 ? 3.236 18.677 4.944 1.00 53.41 183 GLU A N 1
ATOM 1388 C CA . GLU A 1 183 ? 3.429 20.088 4.607 1.00 53.41 183 GLU A CA 1
ATOM 1389 C C . GLU A 1 183 ? 2.120 20.669 4.035 1.00 53.41 183 GLU A C 1
ATOM 1391 O O . GLU A 1 183 ? 1.438 20.035 3.223 1.00 53.41 183 GLU A O 1
ATOM 1396 N N . GLY A 1 184 ? 1.711 21.842 4.533 1.00 60.50 184 GLY A N 1
ATOM 1397 C CA . GLY A 1 184 ? 0.433 22.482 4.184 1.00 60.50 184 GLY A CA 1
ATOM 1398 C C . GLY A 1 184 ? -0.747 22.181 5.121 1.00 60.50 184 GLY A C 1
ATOM 1399 O O . GLY A 1 184 ? -1.871 22.569 4.826 1.00 60.50 184 GLY A O 1
ATOM 1400 N N . GLY A 1 185 ? -0.532 2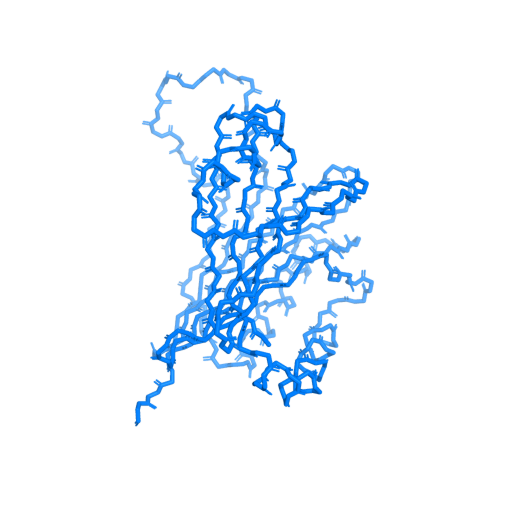1.499 6.254 1.00 67.38 185 GLY A N 1
ATOM 1401 C CA . GLY A 1 185 ? -1.578 21.304 7.273 1.00 67.38 185 GLY A CA 1
ATOM 1402 C C . GLY A 1 185 ? -2.611 20.218 6.943 1.00 67.38 185 GLY A C 1
ATOM 1403 O O . GLY A 1 185 ? -3.589 20.046 7.671 1.00 67.38 185 GLY A O 1
ATOM 1404 N N . GLN A 1 186 ? -2.382 19.449 5.883 1.00 77.00 186 GLN A N 1
ATOM 1405 C CA . GLN A 1 186 ? -3.101 18.207 5.606 1.00 77.00 186 GLN A CA 1
ATOM 1406 C C . GLN A 1 186 ? -2.511 17.052 6.423 1.00 77.00 186 GLN A C 1
ATOM 1408 O O . GLN A 1 186 ? -1.310 17.012 6.696 1.00 77.00 186 GLN A O 1
ATOM 1413 N N . SER A 1 187 ? -3.346 16.098 6.819 1.00 82.31 187 SER A N 1
ATOM 1414 C CA . SER A 1 187 ? -2.889 14.849 7.419 1.00 82.31 187 SER A CA 1
ATOM 1415 C C . SER A 1 187 ? -2.675 13.803 6.337 1.00 82.31 187 SER A C 1
ATOM 1417 O O . SER A 1 187 ? -3.479 13.661 5.415 1.00 82.31 187 SER A O 1
ATOM 1419 N N . ALA A 1 188 ? -1.583 13.062 6.469 1.00 83.12 188 ALA A N 1
ATOM 1420 C CA . ALA A 1 188 ? -1.252 11.938 5.618 1.00 83.12 188 ALA A CA 1
ATOM 1421 C C . ALA A 1 188 ? -1.101 10.692 6.486 1.00 83.12 188 ALA A C 1
ATOM 1423 O O . ALA A 1 188 ? -0.636 10.752 7.628 1.00 83.12 188 ALA A O 1
ATOM 1424 N N . PHE A 1 189 ? -1.528 9.557 5.956 1.00 85.25 189 PHE A N 1
ATOM 1425 C CA . PHE A 1 189 ? -1.373 8.292 6.642 1.00 85.25 189 PHE A CA 1
ATOM 1426 C C . PHE A 1 189 ? -1.151 7.157 5.660 1.00 85.25 189 PHE A C 1
ATOM 1428 O O . PHE A 1 189 ? -1.632 7.171 4.524 1.00 85.25 189 PHE A O 1
ATOM 1435 N N . THR A 1 190 ? -0.382 6.177 6.110 1.00 87.00 190 THR A N 1
ATOM 1436 C CA . THR A 1 190 ? -0.118 4.961 5.358 1.00 87.00 190 THR A CA 1
ATOM 1437 C C . THR A 1 190 ? -0.706 3.773 6.086 1.00 87.00 190 THR A C 1
ATOM 1439 O O . THR A 1 190 ? -0.743 3.736 7.314 1.00 87.00 190 THR A O 1
ATOM 1442 N N . ILE A 1 191 ? -1.182 2.804 5.317 1.00 89.19 191 ILE A N 1
ATOM 1443 C CA . ILE A 1 191 ? -1.643 1.518 5.828 1.00 89.19 191 ILE A CA 1
ATOM 1444 C C . ILE A 1 191 ? -0.873 0.463 5.054 1.00 89.19 191 ILE A C 1
ATOM 1446 O O . ILE A 1 191 ? -0.936 0.430 3.828 1.00 89.19 191 ILE A O 1
ATOM 1450 N N . ASN A 1 192 ? -0.122 -0.371 5.758 1.00 87.44 192 ASN A N 1
ATOM 1451 C CA . ASN A 1 192 ? 0.489 -1.567 5.204 1.00 87.44 192 ASN A CA 1
ATOM 1452 C C . ASN A 1 192 ? -0.171 -2.774 5.862 1.00 87.44 192 ASN A C 1
ATOM 1454 O O . ASN A 1 192 ? -0.167 -2.859 7.086 1.00 87.44 192 ASN A O 1
ATOM 1458 N N . THR A 1 193 ? -0.745 -3.673 5.074 1.00 90.69 193 THR A N 1
ATOM 1459 C CA . THR A 1 193 ? -1.307 -4.933 5.558 1.00 90.69 193 THR A CA 1
ATOM 1460 C C . THR A 1 193 ? -0.620 -6.100 4.877 1.00 90.69 193 THR A C 1
ATOM 1462 O O . THR A 1 193 ? -0.279 -6.035 3.697 1.00 90.69 193 THR A O 1
ATOM 1465 N N . VAL A 1 194 ? -0.440 -7.172 5.632 1.00 89.69 194 VAL A N 1
ATOM 1466 C CA . VAL A 1 194 ? 0.084 -8.451 5.179 1.00 89.69 194 VAL A CA 1
ATOM 1467 C C . VAL A 1 194 ? -0.847 -9.530 5.715 1.00 89.69 194 VAL A C 1
ATOM 1469 O O . VAL A 1 194 ? -1.073 -9.624 6.920 1.00 89.69 194 VAL A O 1
ATOM 1472 N N . ILE A 1 195 ? -1.402 -10.339 4.822 1.00 91.31 195 ILE A N 1
ATOM 1473 C CA . ILE A 1 195 ? -2.273 -11.465 5.145 1.00 91.31 195 ILE A CA 1
ATOM 1474 C C . ILE A 1 195 ? -1.674 -12.703 4.491 1.00 91.31 195 ILE A C 1
ATOM 1476 O O . ILE A 1 195 ? -1.505 -12.742 3.273 1.00 91.31 195 ILE A O 1
ATOM 1480 N N . GLN A 1 196 ? -1.356 -13.709 5.300 1.00 89.25 196 GLN A N 1
ATOM 1481 C CA . GLN A 1 196 ? -1.017 -15.033 4.799 1.00 89.25 196 GLN A CA 1
ATOM 1482 C C . GLN A 1 196 ? -2.310 -15.846 4.664 1.00 89.25 196 GLN A C 1
ATOM 1484 O O . GLN A 1 196 ? -2.968 -16.160 5.661 1.00 89.25 196 GLN A O 1
ATOM 1489 N N . GLU A 1 197 ? -2.684 -16.160 3.428 1.00 79.50 197 GLU A N 1
ATOM 1490 C CA . GLU A 1 197 ? -3.725 -17.142 3.134 1.00 79.50 197 GLU A CA 1
ATOM 1491 C C . GLU A 1 197 ? -3.146 -18.532 3.453 1.00 79.50 197 GLU A C 1
ATOM 1493 O O . GLU A 1 197 ? -2.009 -18.840 3.078 1.00 79.50 197 GLU A O 1
ATOM 1498 N N . GLN A 1 198 ? -3.867 -19.328 4.252 1.00 59.44 198 GLN A N 1
ATOM 1499 C CA . GLN A 1 198 ? -3.484 -20.720 4.510 1.00 59.44 198 GLN A CA 1
ATOM 1500 C C . GLN A 1 198 ? -3.655 -21.531 3.211 1.00 59.44 198 GLN A C 1
ATOM 1502 O O . GLN A 1 198 ? -4.595 -21.240 2.468 1.00 59.44 198 GLN A O 1
ATOM 1507 N N . PRO A 1 199 ? -2.741 -22.477 2.921 1.00 52.03 199 PRO A N 1
ATOM 1508 C CA . PRO A 1 199 ? -2.801 -23.313 1.723 1.00 52.03 199 PRO A CA 1
ATOM 1509 C C . PRO A 1 199 ? -4.042 -24.210 1.680 1.00 52.03 199 PRO A C 1
ATOM 1511 O O . PRO A 1 199 ? -4.548 -24.580 2.765 1.00 52.03 199 PRO A O 1
#

Secondary structure (DSSP, 8-state):
-EEEEEEEEESS-HHHHHHHHHT-TT---EEEE-SS-EEEEEEETTEEEEEEEEEETTEEEEEEEEEEHHHHHHHHHHHHHHHHHHHHTS-TT-EEEEEEEEEETTEEEEEEEEEESS-HHHHHHHHHHHHHHTT--EEEEEEGGG-----TTS-TT--PPPEEEEEEEETTEEEEEEEEEPTTS-EEEEEEEEEE---

Foldseek 3Di:
DFQDKDKDWDLAAQVVVVVVVVPPPPFDWDWDDDPFWIKTWTDDPQKIWIWTWGDDPRGTMIMITIHRPVVCVVCVVVVVVVVVLVQVLFDPQKDWPDWDWHQHPQKTKIKTKIKGLDDLVRRVVSVQVVVVVVVWAWDDKDWPVPDPPPDPPDDPPDDPFTKMWTWTDDVQKTKIKIWGQDPPNMIMMMIIIIGRDDD

Mean predicted aligned error: 12.01 Å

Organism: NCB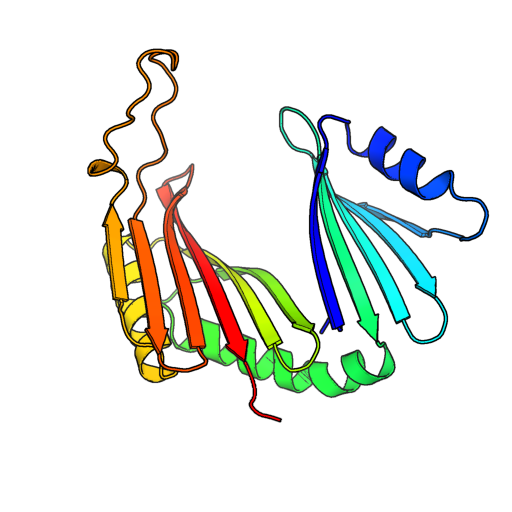I:txid2493092

Radius of gyration: 18.98 Å; Cα contacts (8 Å, |Δi|>4): 381; chains: 1; bounding box: 42×46×48 Å